Protein AF-A0A9N9TNB3-F1 (afdb_monomer_lite)

Structure (mmCIF, N/CA/C/O backbone):
data_AF-A0A9N9TNB3-F1
#
_entry.id   AF-A0A9N9TNB3-F1
#
loop_
_atom_site.group_PDB
_atom_site.id
_atom_site.type_symbol
_atom_site.label_atom_id
_atom_site.label_alt_id
_atom_site.label_comp_id
_atom_site.label_asym_id
_atom_site.label_entity_id
_atom_site.label_seq_id
_atom_site.pdbx_PDB_ins_code
_atom_site.Cartn_x
_atom_site.Cartn_y
_atom_site.Cartn_z
_atom_site.occupancy
_atom_site.B_iso_or_equiv
_atom_site.auth_seq_id
_atom_site.auth_comp_id
_atom_site.auth_asym_id
_atom_site.auth_atom_id
_atom_site.pdbx_PDB_model_num
ATOM 1 N N . MET A 1 1 ? 32.229 -11.367 -10.240 1.00 36.50 1 MET A N 1
ATOM 2 C CA . MET A 1 1 ? 31.086 -10.430 -10.216 1.00 36.50 1 MET A CA 1
ATOM 3 C C . MET A 1 1 ? 31.144 -9.619 -11.495 1.00 36.50 1 MET A C 1
ATOM 5 O O . MET A 1 1 ? 32.097 -8.872 -11.666 1.00 36.50 1 MET A O 1
ATOM 9 N N . VAL A 1 2 ? 30.212 -9.830 -12.425 1.00 35.38 2 VAL A N 1
ATOM 10 C CA . VAL A 1 2 ? 30.094 -8.975 -13.615 1.00 35.38 2 VAL A CA 1
ATOM 11 C C . VAL A 1 2 ? 29.480 -7.660 -13.142 1.00 35.38 2 VAL A C 1
ATOM 13 O O . VAL A 1 2 ? 28.456 -7.686 -12.459 1.00 35.38 2 VAL A O 1
ATOM 16 N N . ALA A 1 3 ? 30.136 -6.531 -13.414 1.00 44.00 3 ALA A N 1
ATOM 17 C CA . ALA A 1 3 ? 29.574 -5.222 -13.112 1.00 44.00 3 ALA A CA 1
ATOM 18 C C . ALA A 1 3 ? 28.215 -5.110 -13.815 1.00 44.00 3 ALA A C 1
ATOM 20 O O . ALA A 1 3 ? 28.116 -5.367 -15.014 1.00 44.00 3 ALA A O 1
ATOM 21 N N . GLY A 1 4 ? 27.159 -4.800 -13.059 1.00 51.91 4 GLY A N 1
ATOM 22 C CA . GLY A 1 4 ? 25.849 -4.545 -13.652 1.00 51.91 4 GLY A CA 1
ATOM 23 C C . GLY A 1 4 ? 25.941 -3.393 -14.658 1.00 51.91 4 GLY A C 1
ATOM 24 O O . GLY A 1 4 ? 26.857 -2.573 -14.540 1.00 51.91 4 GLY A O 1
ATOM 25 N N . PRO A 1 5 ? 25.026 -3.314 -15.638 1.00 61.56 5 PRO A N 1
ATOM 26 C CA . PRO A 1 5 ? 25.050 -2.229 -16.605 1.00 61.56 5 PRO A CA 1
ATOM 27 C C . PRO A 1 5 ? 25.080 -0.882 -15.871 1.00 61.56 5 PRO A C 1
ATOM 29 O O . PRO A 1 5 ? 24.351 -0.671 -14.898 1.00 61.56 5 PRO A O 1
ATOM 32 N N . GLY A 1 6 ? 25.993 -0.002 -16.284 1.00 64.75 6 GLY A N 1
ATOM 33 C CA . GLY A 1 6 ? 26.094 1.346 -15.735 1.00 64.75 6 GLY A CA 1
ATOM 34 C C . GLY A 1 6 ? 24.847 2.153 -16.083 1.00 64.75 6 GLY A C 1
ATOM 35 O O . GLY A 1 6 ? 24.164 1.861 -17.064 1.00 64.75 6 GLY A O 1
ATOM 36 N N . VAL A 1 7 ? 24.529 3.160 -15.277 1.00 68.50 7 VAL A N 1
ATOM 37 C CA . VAL A 1 7 ? 23.579 4.193 -15.699 1.00 68.50 7 VAL A CA 1
ATOM 38 C C . VAL A 1 7 ? 24.363 5.189 -16.562 1.00 68.50 7 VAL A C 1
ATOM 40 O O . VAL A 1 7 ? 25.409 5.646 -16.100 1.00 68.50 7 VAL A O 1
ATOM 43 N N . PRO 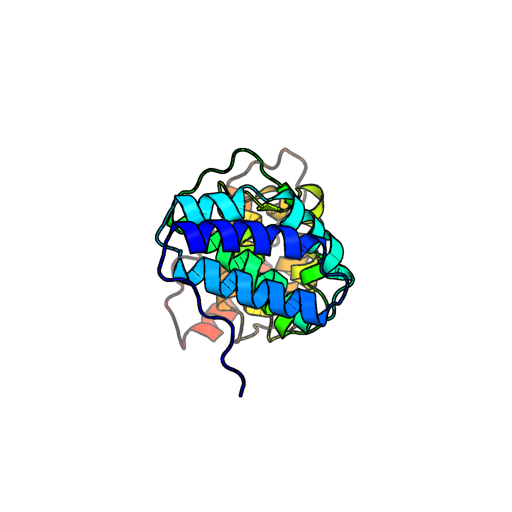A 1 8 ? 23.911 5.526 -17.782 1.00 69.38 8 PRO A N 1
ATOM 44 C CA . PRO A 1 8 ? 24.571 6.542 -18.598 1.00 69.38 8 PRO A CA 1
ATOM 45 C C . PRO A 1 8 ? 24.550 7.918 -17.911 1.00 69.38 8 PRO A C 1
ATOM 47 O O . PRO A 1 8 ? 23.536 8.316 -17.341 1.00 69.38 8 PRO A O 1
ATOM 50 N N . GLU A 1 9 ? 25.671 8.641 -17.982 1.00 68.88 9 GLU A N 1
ATOM 51 C CA . GLU A 1 9 ? 25.784 10.028 -17.493 1.00 68.88 9 GLU A CA 1
ATOM 52 C C . GLU A 1 9 ? 25.153 11.038 -18.467 1.00 68.88 9 GLU A C 1
ATOM 54 O O . GLU A 1 9 ? 24.712 12.111 -18.062 1.00 68.88 9 GLU A O 1
ATOM 59 N N . ASP A 1 10 ? 25.088 10.676 -19.751 1.00 80.69 10 ASP A N 1
ATOM 60 C CA . ASP A 1 10 ? 24.474 11.471 -20.810 1.00 80.69 10 ASP A CA 1
ATOM 61 C C . ASP A 1 10 ? 22.938 11.365 -20.797 1.00 80.69 10 ASP A C 1
ATOM 63 O O . ASP A 1 10 ? 22.365 10.272 -20.724 1.00 80.69 10 ASP A O 1
ATOM 67 N N . ARG A 1 11 ? 22.271 12.518 -20.915 1.00 77.44 11 ARG A N 1
ATOM 68 C CA . ARG A 1 11 ? 20.810 12.648 -20.824 1.00 77.44 11 ARG A CA 1
ATOM 69 C C . ARG A 1 11 ? 20.085 11.942 -21.968 1.00 77.44 11 ARG A C 1
ATOM 71 O O . ARG A 1 11 ? 19.099 11.252 -21.717 1.00 77.44 11 ARG A O 1
ATOM 78 N N . ASP A 1 12 ? 20.567 12.078 -23.200 1.00 82.00 12 ASP A N 1
ATOM 79 C CA . ASP A 1 12 ? 19.911 11.490 -24.376 1.00 82.00 12 ASP A CA 1
ATOM 80 C C . ASP A 1 12 ? 20.027 9.963 -24.367 1.00 82.00 12 ASP A C 1
ATOM 82 O O . ASP A 1 12 ? 19.078 9.239 -24.687 1.00 82.00 12 ASP A O 1
ATOM 86 N N . SER A 1 13 ? 21.181 9.461 -23.932 1.00 82.00 13 SER A N 1
ATOM 87 C CA . SER A 1 13 ? 21.423 8.037 -23.710 1.00 82.00 13 SER A CA 1
ATOM 88 C C . SER A 1 13 ? 20.540 7.483 -22.592 1.00 82.00 13 SER A C 1
ATOM 90 O O . SER A 1 13 ? 19.984 6.393 -22.741 1.00 82.00 13 SER A O 1
ATOM 92 N N . ALA A 1 14 ? 20.360 8.234 -21.500 1.00 77.38 14 ALA A N 1
ATOM 93 C CA . ALA A 1 14 ? 19.433 7.867 -20.435 1.00 77.38 14 ALA A CA 1
ATOM 94 C C . ALA A 1 14 ? 17.994 7.783 -20.957 1.00 77.38 14 ALA A C 1
ATOM 96 O O . ALA A 1 14 ? 17.346 6.766 -20.734 1.00 77.38 14 ALA A O 1
ATOM 97 N N . LEU A 1 15 ? 17.520 8.783 -21.708 1.00 80.94 15 LEU A N 1
ATOM 98 C CA . LEU A 1 15 ? 16.165 8.799 -22.275 1.00 80.94 15 LEU A CA 1
ATOM 99 C C . LEU A 1 15 ? 15.893 7.587 -23.178 1.00 80.94 15 LEU A C 1
ATOM 101 O O . LEU A 1 15 ? 14.921 6.867 -22.951 1.00 80.94 15 LEU A O 1
ATOM 105 N N . LYS A 1 16 ? 16.788 7.292 -24.128 1.00 84.75 16 LYS A N 1
ATOM 106 C CA . LYS A 1 16 ? 16.662 6.111 -25.007 1.00 84.75 16 LYS A CA 1
ATOM 107 C C . LYS A 1 16 ? 16.648 4.803 -24.227 1.00 84.75 16 LYS A C 1
ATOM 109 O O . LYS A 1 16 ? 15.939 3.861 -24.575 1.00 84.75 16 LYS A O 1
ATOM 114 N N . LEU A 1 17 ? 17.449 4.730 -23.169 1.00 85.75 17 LEU A N 1
ATOM 115 C CA . LEU A 1 17 ? 17.507 3.551 -22.325 1.00 85.75 17 LEU A CA 1
ATOM 116 C C . LEU A 1 17 ? 16.233 3.394 -21.489 1.00 85.75 17 LEU A C 1
ATOM 118 O O . LEU A 1 17 ? 15.769 2.272 -21.319 1.00 85.75 17 LEU A O 1
ATOM 122 N N . VAL A 1 18 ? 15.633 4.489 -21.019 1.00 81.69 18 VAL A N 1
ATOM 123 C CA . VAL A 1 18 ? 14.317 4.459 -20.368 1.00 81.69 18 VAL A CA 1
ATOM 124 C C . VAL A 1 18 ? 13.244 3.935 -21.322 1.00 81.69 18 VAL A C 1
ATOM 126 O O . VAL A 1 18 ? 12.503 3.027 -20.942 1.00 81.69 18 VAL A O 1
ATOM 129 N N . GLU A 1 19 ? 13.185 4.446 -22.554 1.00 82.81 19 GLU A N 1
ATOM 130 C CA . GLU A 1 19 ? 12.255 3.958 -23.586 1.00 82.81 19 GLU A CA 1
ATOM 131 C C . GLU A 1 19 ? 12.432 2.453 -23.816 1.00 82.81 19 GLU A C 1
ATOM 133 O O . GLU A 1 19 ? 11.476 1.678 -23.738 1.00 82.81 19 GLU A O 1
ATOM 138 N N . PHE A 1 20 ? 13.678 2.018 -24.017 1.00 87.19 20 PHE A N 1
ATOM 139 C CA . PHE A 1 20 ? 14.002 0.609 -24.211 1.00 87.19 20 PHE A CA 1
ATOM 140 C C . PHE A 1 20 ? 13.579 -0.254 -23.016 1.00 87.19 20 PHE A C 1
ATOM 142 O O . PHE A 1 20 ? 12.941 -1.294 -23.187 1.00 87.19 20 PHE A O 1
ATOM 149 N N . MET A 1 21 ? 13.891 0.180 -21.794 1.00 86.94 21 MET A N 1
ATOM 150 C CA . MET A 1 21 ? 13.546 -0.559 -20.580 1.00 86.94 21 MET A CA 1
ATOM 151 C C . MET A 1 21 ? 12.036 -0.639 -20.351 1.00 86.94 21 MET A C 1
ATOM 153 O O . MET A 1 21 ? 11.544 -1.673 -19.895 1.00 86.94 21 MET A O 1
ATOM 157 N N . SER A 1 22 ? 11.294 0.408 -20.712 1.00 80.25 22 SER A N 1
ATOM 158 C CA . SER A 1 22 ? 9.833 0.384 -20.690 1.00 80.25 22 SER A CA 1
ATOM 159 C C . SER A 1 22 ? 9.266 -0.690 -21.623 1.00 80.25 22 SER A C 1
ATOM 161 O O . SER A 1 22 ? 8.412 -1.481 -21.218 1.00 80.25 22 SER A O 1
ATOM 163 N N . ILE A 1 23 ? 9.792 -0.779 -22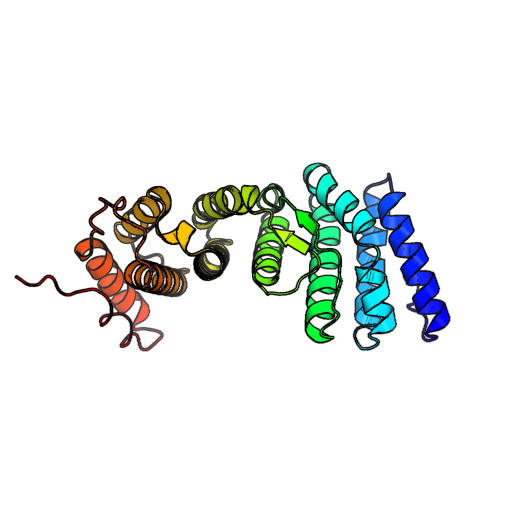.845 1.00 84.25 23 ILE A N 1
ATOM 164 C CA . ILE A 1 23 ? 9.402 -1.809 -23.815 1.00 84.25 23 ILE A CA 1
ATOM 165 C C . ILE A 1 23 ? 9.741 -3.208 -23.273 1.00 84.25 23 ILE A C 1
ATOM 167 O O . ILE A 1 23 ? 8.923 -4.129 -23.347 1.00 84.25 23 ILE A O 1
ATOM 171 N N . MET A 1 24 ? 10.916 -3.373 -22.659 1.00 86.00 24 MET A N 1
ATOM 172 C CA . MET A 1 24 ? 11.347 -4.651 -22.082 1.00 86.00 24 MET A CA 1
ATOM 173 C C . MET A 1 24 ? 10.425 -5.160 -20.966 1.00 86.00 24 MET A C 1
ATOM 175 O O . MET A 1 24 ? 10.268 -6.376 -20.835 1.00 86.00 24 MET A O 1
ATOM 179 N N . LEU A 1 25 ? 9.763 -4.274 -20.207 1.00 81.81 25 LEU A N 1
ATOM 180 C CA . LEU A 1 25 ? 8.760 -4.679 -19.210 1.00 81.81 25 LEU A CA 1
ATOM 181 C C . LEU A 1 25 ? 7.585 -5.437 -19.840 1.00 81.81 25 LEU A C 1
ATOM 183 O O . LEU A 1 25 ? 6.994 -6.282 -19.176 1.00 81.81 25 LEU A O 1
ATOM 187 N N . PHE A 1 26 ? 7.248 -5.178 -21.103 1.00 82.12 26 PHE A N 1
ATOM 188 C CA . PHE A 1 26 ? 6.183 -5.898 -21.802 1.00 82.12 26 PHE A CA 1
ATOM 189 C C . PHE A 1 26 ? 6.666 -7.227 -22.406 1.00 82.12 26 PHE A C 1
ATOM 191 O O . PHE A 1 26 ? 5.958 -8.232 -22.357 1.00 82.12 26 PHE A O 1
ATOM 198 N N . PHE A 1 27 ? 7.882 -7.259 -22.958 1.00 82.06 27 PHE A N 1
ATOM 199 C CA . PHE A 1 27 ? 8.391 -8.424 -23.696 1.00 82.06 27 PHE A CA 1
ATOM 200 C C . PHE A 1 27 ? 9.108 -9.473 -22.837 1.00 82.06 27 PHE A C 1
ATOM 202 O O . PHE A 1 27 ? 9.308 -10.596 -23.301 1.00 82.06 27 PHE A O 1
ATOM 209 N N . ALA A 1 28 ? 9.492 -9.158 -21.598 1.00 82.19 28 ALA A N 1
ATOM 210 C CA . ALA A 1 28 ? 10.135 -10.123 -20.711 1.00 82.19 28 ALA A CA 1
ATOM 211 C C . ALA A 1 28 ? 9.143 -11.222 -20.265 1.00 82.19 28 ALA A C 1
ATOM 213 O O . ALA A 1 28 ? 8.377 -11.080 -19.306 1.00 82.19 28 ALA A O 1
ATOM 214 N N . VAL A 1 29 ? 9.140 -12.337 -21.004 1.00 79.62 29 VAL A N 1
ATOM 215 C CA . VAL A 1 29 ? 8.324 -13.526 -20.702 1.00 79.62 29 VAL A CA 1
ATOM 216 C C . VAL A 1 29 ? 8.922 -14.319 -19.536 1.00 79.62 29 VAL A C 1
ATOM 218 O O . VAL A 1 29 ? 8.174 -14.806 -18.687 1.00 79.62 29 VAL A O 1
ATOM 221 N N . ASP A 1 30 ? 10.254 -14.408 -19.479 1.00 88.19 30 ASP A N 1
ATOM 222 C CA . ASP A 1 30 ? 10.996 -15.052 -18.395 1.00 88.19 30 ASP A CA 1
ATOM 223 C C . ASP A 1 30 ? 10.947 -14.217 -17.106 1.00 88.19 30 ASP A C 1
ATOM 225 O O . ASP A 1 30 ? 11.199 -13.010 -17.122 1.00 88.19 30 ASP A O 1
ATOM 229 N N . GLN A 1 31 ? 10.623 -14.860 -15.980 1.00 89.81 31 GLN A N 1
ATOM 230 C CA . GLN A 1 31 ? 10.432 -14.155 -14.710 1.00 89.81 31 GLN A CA 1
ATOM 231 C C . GLN A 1 31 ? 11.745 -13.606 -14.134 1.00 89.81 31 GLN A C 1
ATOM 233 O O . GLN A 1 31 ? 11.734 -12.531 -13.535 1.00 89.81 31 GLN A O 1
ATOM 238 N N . GLN A 1 32 ? 12.875 -14.299 -14.323 1.00 88.62 32 GLN A N 1
ATOM 239 C CA . GLN A 1 32 ? 14.167 -13.817 -13.825 1.00 88.62 32 GLN A CA 1
ATOM 240 C C . GLN A 1 32 ? 14.627 -12.597 -14.620 1.00 88.62 32 GLN A C 1
ATOM 242 O O . GLN A 1 32 ? 14.998 -11.584 -14.024 1.00 88.62 32 GLN A O 1
ATOM 247 N N . LEU A 1 33 ? 14.527 -12.655 -15.951 1.00 89.06 33 LEU A N 1
ATOM 248 C CA . LEU A 1 33 ? 14.781 -11.513 -16.825 1.00 89.06 33 LEU A CA 1
ATOM 249 C C . LEU A 1 33 ? 13.869 -10.339 -16.459 1.00 89.06 33 LEU A C 1
ATOM 251 O O . LEU A 1 33 ? 14.347 -9.215 -16.336 1.00 89.06 33 LEU A O 1
ATOM 255 N N . PHE A 1 34 ? 12.580 -10.594 -16.229 1.00 91.06 34 PHE A N 1
ATOM 256 C CA . PHE A 1 34 ? 11.631 -9.564 -15.809 1.00 91.06 34 PHE A CA 1
ATOM 257 C C . PHE A 1 34 ? 12.044 -8.905 -14.480 1.00 91.06 34 PHE A C 1
ATOM 259 O O . PHE A 1 34 ? 12.020 -7.677 -14.366 1.00 91.06 34 PHE A O 1
ATOM 266 N N . GLY A 1 35 ? 12.475 -9.696 -13.492 1.00 90.25 35 GLY A N 1
ATOM 267 C CA . GLY A 1 35 ? 13.015 -9.185 -12.229 1.00 90.25 35 GLY A CA 1
ATOM 268 C C . GLY A 1 35 ? 14.241 -8.290 -12.438 1.00 90.25 35 GLY A C 1
ATOM 269 O O . GLY A 1 35 ? 14.278 -7.168 -11.933 1.00 90.25 35 GLY A O 1
ATOM 270 N N . MET A 1 36 ? 15.196 -8.722 -13.270 1.00 90.56 36 MET A N 1
ATOM 271 C CA . MET A 1 36 ? 16.382 -7.922 -13.614 1.00 90.56 36 MET A CA 1
ATOM 272 C C . MET A 1 36 ? 16.022 -6.617 -14.336 1.00 90.56 36 MET A C 1
ATOM 274 O O . MET A 1 36 ? 16.618 -5.574 -14.057 1.00 90.56 36 MET A O 1
ATOM 278 N N . VAL A 1 37 ? 15.034 -6.660 -15.235 1.00 91.12 37 VAL A N 1
ATOM 279 C CA . VAL A 1 37 ? 14.492 -5.481 -15.924 1.00 91.12 37 VAL A CA 1
ATOM 280 C C . VAL A 1 37 ? 13.907 -4.501 -14.906 1.00 91.12 37 VAL A C 1
ATOM 282 O O . VAL A 1 37 ? 14.228 -3.316 -14.965 1.00 91.12 37 VAL A O 1
ATOM 285 N N . CYS A 1 38 ? 13.118 -4.970 -13.934 1.00 91.50 38 CYS A N 1
ATOM 286 C CA . CYS A 1 38 ? 12.571 -4.120 -12.868 1.00 91.50 38 CYS A CA 1
ATOM 287 C C . CYS A 1 38 ? 13.675 -3.480 -12.016 1.00 91.50 38 CYS A C 1
ATOM 289 O O . CYS A 1 38 ? 13.666 -2.265 -11.795 1.00 91.50 38 CYS A O 1
ATOM 291 N N . ASP A 1 39 ? 14.654 -4.273 -11.578 1.00 91.38 39 ASP A N 1
ATOM 292 C CA . ASP A 1 39 ? 15.760 -3.797 -10.746 1.00 91.38 39 ASP A CA 1
ATOM 293 C C . ASP A 1 39 ? 16.623 -2.761 -11.474 1.00 91.38 39 ASP A C 1
ATOM 295 O O . ASP A 1 39 ? 17.074 -1.779 -10.871 1.00 91.38 39 ASP A O 1
ATOM 299 N N . TYR A 1 40 ? 16.857 -2.956 -12.774 1.00 90.31 40 TYR A N 1
ATOM 300 C CA . TYR A 1 40 ? 17.612 -2.004 -13.579 1.00 90.31 40 TYR A CA 1
ATOM 301 C C . TYR A 1 40 ? 16.813 -0.728 -13.857 1.00 90.31 40 TYR A C 1
ATOM 303 O O . TYR A 1 40 ? 17.329 0.366 -13.620 1.00 90.31 40 TYR A O 1
ATOM 311 N N . SER A 1 41 ? 15.537 -0.842 -14.236 1.00 88.94 41 SER A N 1
ATOM 312 C CA . SER A 1 41 ? 14.628 0.303 -14.396 1.00 88.94 41 SER A CA 1
ATOM 313 C C . SER A 1 41 ? 14.555 1.147 -13.125 1.00 88.94 41 SER A C 1
ATOM 315 O O . SER A 1 41 ? 14.648 2.371 -13.182 1.00 88.94 41 SER A O 1
ATOM 317 N N . LYS A 1 42 ? 14.494 0.509 -11.952 1.00 90.38 42 LYS A N 1
ATOM 318 C CA . LYS A 1 42 ? 14.573 1.202 -10.661 1.00 90.38 42 LYS A CA 1
ATOM 319 C C . LYS A 1 42 ? 15.876 1.992 -10.514 1.00 90.38 42 LYS A C 1
ATOM 321 O O . LYS A 1 42 ? 15.830 3.155 -10.114 1.00 90.38 42 LYS A O 1
ATOM 326 N N . LYS A 1 43 ? 17.035 1.397 -10.820 1.00 89.06 43 LYS A N 1
ATOM 327 C CA . LYS A 1 43 ? 18.332 2.101 -10.748 1.00 89.06 43 LYS A CA 1
ATOM 328 C C . LYS A 1 43 ? 18.362 3.318 -11.674 1.00 89.06 43 LYS A C 1
ATOM 330 O O . LYS A 1 43 ? 18.796 4.375 -11.224 1.00 89.06 43 LYS A O 1
ATOM 335 N N . LEU A 1 44 ? 17.838 3.186 -12.896 1.00 86.56 44 LEU A N 1
ATOM 336 C CA . LEU A 1 44 ? 17.713 4.283 -13.864 1.00 86.56 44 LEU A CA 1
ATOM 337 C C . LEU A 1 44 ? 16.808 5.418 -13.360 1.00 86.56 44 LEU A C 1
ATOM 339 O O . LEU A 1 44 ? 17.173 6.590 -13.445 1.00 86.56 44 LEU A O 1
ATOM 343 N N . VAL A 1 45 ? 15.646 5.091 -12.781 1.00 85.94 45 VAL A N 1
ATOM 344 C CA . VAL A 1 45 ? 14.757 6.097 -12.170 1.00 85.94 45 VAL A CA 1
ATOM 345 C C . VAL A 1 45 ? 15.476 6.835 -11.039 1.00 85.94 45 VAL A C 1
ATOM 347 O O . VAL A 1 45 ? 15.385 8.056 -10.928 1.00 85.94 45 VAL A O 1
ATOM 350 N N . VAL A 1 46 ? 16.206 6.114 -10.183 1.00 86.69 46 VAL A N 1
ATOM 351 C CA . VAL A 1 46 ? 16.901 6.710 -9.031 1.00 86.69 46 VAL A CA 1
ATOM 352 C C . VAL A 1 46 ? 18.037 7.632 -9.461 1.00 86.69 46 VAL A C 1
ATOM 354 O O . VAL A 1 46 ? 18.212 8.691 -8.849 1.00 86.69 46 VAL A O 1
ATOM 357 N N . SER A 1 47 ? 18.808 7.256 -10.478 1.00 84.31 47 SER A N 1
ATOM 358 C CA . SER A 1 47 ? 19.904 8.081 -10.989 1.00 84.31 47 SER A CA 1
ATOM 359 C C . SER A 1 47 ? 19.402 9.342 -11.687 1.00 84.31 47 SER A C 1
ATOM 361 O O . SER A 1 47 ? 20.000 10.400 -11.519 1.00 84.31 47 SER A O 1
ATOM 363 N N . ALA A 1 48 ? 18.269 9.260 -12.389 1.00 80.75 48 ALA A N 1
ATOM 364 C CA . ALA A 1 48 ? 17.676 10.385 -13.110 1.00 80.75 48 ALA A CA 1
ATOM 365 C C . ALA A 1 48 ? 16.563 11.110 -12.330 1.00 80.75 48 ALA A C 1
ATOM 367 O O . ALA A 1 48 ? 15.858 11.949 -12.883 1.00 80.75 48 ALA A O 1
ATOM 368 N N . LYS A 1 49 ? 16.407 10.842 -11.025 1.00 82.75 49 LYS A N 1
ATOM 369 C CA . LYS A 1 49 ? 15.293 11.340 -10.189 1.00 82.75 49 LYS A CA 1
ATOM 370 C C . LYS A 1 49 ? 15.143 12.864 -10.113 1.00 82.75 49 LYS A C 1
ATOM 372 O O . LYS A 1 49 ? 14.165 13.330 -9.535 1.00 82.75 49 LYS A O 1
ATOM 377 N N . ALA A 1 50 ? 16.144 13.617 -10.565 1.00 81.88 50 ALA A N 1
ATOM 378 C CA . ALA A 1 50 ? 16.157 15.077 -10.573 1.00 81.88 50 ALA A CA 1
ATOM 379 C C . ALA A 1 50 ? 15.858 15.682 -11.957 1.00 81.88 50 ALA A C 1
ATOM 381 O O . ALA A 1 50 ? 15.708 16.897 -12.031 1.00 81.88 50 ALA A O 1
ATOM 382 N N . ASP A 1 51 ? 15.773 14.874 -13.022 1.00 80.94 51 ASP A N 1
ATOM 383 C CA . ASP A 1 51 ? 15.417 15.326 -14.372 1.00 80.94 51 ASP A CA 1
ATOM 384 C C . ASP A 1 51 ? 13.926 15.044 -14.647 1.00 80.94 51 ASP A C 1
ATOM 386 O O . ASP A 1 51 ? 13.541 13.886 -14.851 1.00 80.94 51 ASP A O 1
ATOM 390 N N . PRO A 1 52 ? 13.064 16.076 -14.687 1.00 78.50 52 PRO A N 1
ATOM 391 C CA . PRO A 1 52 ? 11.632 15.899 -14.912 1.00 78.50 52 PRO A CA 1
ATOM 392 C C . PRO A 1 52 ? 11.285 15.251 -16.257 1.00 78.50 52 PRO A C 1
ATOM 394 O O . PRO A 1 52 ? 10.258 14.582 -16.344 1.00 78.50 52 PRO A O 1
ATOM 397 N N . ALA A 1 53 ? 12.115 15.417 -17.295 1.00 77.75 53 ALA A N 1
ATOM 398 C CA . ALA A 1 53 ? 11.853 14.828 -18.608 1.00 77.75 53 ALA A CA 1
ATOM 399 C C . ALA A 1 53 ? 12.037 13.306 -18.580 1.00 77.75 53 ALA A C 1
ATOM 401 O O . ALA A 1 53 ? 11.188 12.573 -19.085 1.00 77.75 53 ALA A O 1
ATOM 402 N N . VAL A 1 54 ? 13.098 12.830 -17.920 1.00 73.88 54 VAL A N 1
ATOM 403 C CA . VAL A 1 54 ? 13.359 11.392 -17.758 1.00 73.88 54 VAL A CA 1
ATOM 404 C C . VAL A 1 54 ? 12.286 10.741 -16.882 1.00 73.88 54 VAL A C 1
ATOM 406 O O . VAL A 1 54 ? 11.802 9.652 -17.188 1.00 73.88 54 VAL A O 1
ATOM 409 N N . VAL A 1 55 ? 11.862 11.426 -15.816 1.00 74.31 55 VAL A N 1
ATOM 410 C CA . VAL A 1 55 ? 10.783 10.954 -14.931 1.00 74.31 55 VAL A CA 1
ATOM 411 C C . VAL A 1 55 ? 9.444 10.891 -15.661 1.00 74.31 55 VAL A C 1
ATOM 413 O O . VAL A 1 55 ? 8.732 9.896 -15.526 1.00 74.31 55 VAL A O 1
ATOM 416 N N . SER A 1 56 ? 9.116 11.920 -16.447 1.00 76.81 56 SER A N 1
ATOM 417 C CA . SER A 1 56 ? 7.897 11.956 -17.259 1.00 76.81 56 SER A CA 1
ATOM 418 C C . SER A 1 56 ? 7.837 10.765 -18.210 1.00 76.81 56 SER A C 1
ATOM 420 O O . SER A 1 56 ? 6.827 10.073 -18.267 1.00 76.81 56 SER A O 1
ATOM 422 N N . LEU A 1 57 ? 8.951 10.441 -18.866 1.00 77.56 57 LEU A N 1
ATOM 423 C CA . LEU A 1 57 ? 8.995 9.367 -19.851 1.00 77.56 57 LEU A CA 1
ATOM 424 C C . LEU A 1 57 ? 8.721 7.978 -19.240 1.00 77.56 57 LEU A C 1
ATOM 426 O O . LEU A 1 57 ? 7.958 7.202 -19.812 1.00 77.56 57 LEU A O 1
ATOM 430 N N . PHE A 1 58 ? 9.226 7.693 -18.033 1.00 72.88 58 PHE A N 1
ATOM 431 C CA . PHE A 1 58 ? 8.837 6.478 -17.300 1.00 72.88 58 PHE A CA 1
ATOM 432 C C . PHE A 1 58 ? 7.343 6.440 -16.949 1.00 72.88 58 PHE A C 1
ATOM 434 O O . PHE A 1 58 ? 6.755 5.361 -16.883 1.00 72.88 58 PHE A O 1
ATOM 441 N N . CYS A 1 59 ? 6.737 7.598 -16.681 1.00 73.00 59 CYS A N 1
ATOM 442 C CA . CYS A 1 59 ? 5.332 7.681 -16.296 1.00 73.00 59 CYS A CA 1
ATOM 443 C C . CYS A 1 59 ? 4.377 7.671 -17.503 1.00 73.00 59 CYS A C 1
ATOM 445 O O . CYS A 1 59 ? 3.243 7.224 -17.359 1.00 73.00 59 CYS A O 1
ATOM 447 N N . CYS A 1 60 ? 4.818 8.128 -18.679 1.00 75.12 60 CYS A N 1
ATOM 448 C CA . CYS A 1 60 ? 4.028 8.132 -19.916 1.00 75.12 60 CYS A CA 1
ATOM 449 C C . CYS A 1 60 ? 3.775 6.720 -20.459 1.00 75.12 60 CYS A C 1
ATOM 451 O O . CYS A 1 60 ? 2.727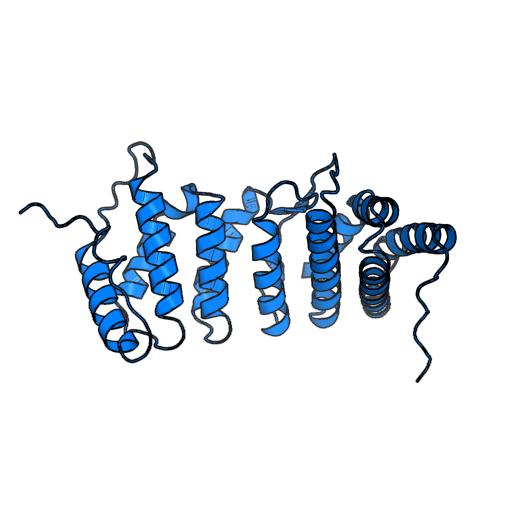 6.455 -21.040 1.00 75.12 60 CYS A O 1
ATOM 453 N N . GLU A 1 61 ? 4.682 5.778 -20.204 1.00 77.00 61 GLU A N 1
ATOM 454 C CA . GLU A 1 61 ? 4.547 4.374 -20.612 1.00 77.00 61 GLU A CA 1
ATOM 455 C C . GLU A 1 61 ? 3.707 3.538 -19.627 1.00 77.00 61 GLU A C 1
ATOM 457 O O . GLU A 1 61 ? 3.980 2.374 -19.307 1.00 77.00 61 GLU A O 1
ATOM 462 N N . ASN A 1 62 ? 2.648 4.157 -19.117 1.00 77.69 62 ASN A N 1
ATOM 463 C CA . ASN A 1 62 ? 1.811 3.634 -18.052 1.00 77.69 62 ASN A CA 1
ATOM 464 C C . ASN A 1 62 ? 1.200 2.255 -18.415 1.00 77.69 62 ASN A C 1
ATOM 466 O O . ASN A 1 62 ? 1.183 1.343 -17.583 1.00 77.69 62 ASN A O 1
ATOM 470 N N . LYS A 1 63 ? 0.813 2.024 -19.677 1.00 82.44 63 LYS A N 1
ATOM 471 C CA . LYS A 1 63 ? 0.226 0.758 -20.161 1.00 82.44 63 LYS A CA 1
ATOM 472 C C . LYS A 1 63 ? 1.131 -0.457 -19.932 1.00 82.44 63 LYS A C 1
ATOM 474 O O . LYS A 1 63 ? 0.618 -1.519 -19.565 1.00 82.44 63 LYS A O 1
ATOM 479 N N . ASN A 1 64 ? 2.448 -0.309 -20.086 1.00 85.25 64 ASN A N 1
ATOM 480 C CA . ASN A 1 64 ? 3.406 -1.399 -19.864 1.00 85.25 64 ASN A CA 1
ATOM 481 C C . ASN A 1 64 ? 3.491 -1.744 -18.373 1.00 85.25 64 ASN A C 1
ATOM 483 O O . ASN A 1 64 ? 3.453 -2.917 -17.992 1.00 85.25 64 ASN A O 1
ATOM 487 N N . ILE A 1 65 ? 3.489 -0.720 -17.515 1.00 86.25 65 ILE A N 1
ATOM 488 C CA . ILE A 1 65 ? 3.446 -0.887 -16.058 1.00 86.25 65 ILE A CA 1
ATOM 489 C C . ILE A 1 65 ? 2.123 -1.539 -15.635 1.00 86.25 65 ILE A C 1
ATOM 491 O O . ILE A 1 65 ? 2.123 -2.462 -14.825 1.00 86.25 65 ILE A O 1
ATOM 495 N N . LEU A 1 66 ? 0.988 -1.136 -16.210 1.00 85.88 66 LEU A N 1
ATOM 496 C CA . LEU A 1 66 ? -0.307 -1.764 -15.931 1.00 85.88 66 LEU A CA 1
ATOM 497 C C . LEU A 1 66 ? -0.321 -3.243 -16.307 1.00 85.88 66 LEU A C 1
ATOM 499 O O . LEU A 1 66 ? -0.848 -4.068 -15.556 1.00 85.88 66 LEU A O 1
ATOM 503 N N . TRP A 1 67 ? 0.239 -3.585 -17.465 1.00 86.56 67 TRP A N 1
ATOM 504 C CA . TRP A 1 67 ? 0.355 -4.972 -17.894 1.00 86.56 67 TRP A CA 1
ATOM 505 C C . TRP A 1 67 ? 1.195 -5.793 -16.908 1.00 86.56 67 TRP A C 1
ATOM 507 O O . TRP A 1 67 ? 0.744 -6.850 -16.458 1.00 86.56 67 TRP A O 1
ATOM 517 N N . ALA A 1 68 ? 2.348 -5.266 -16.490 1.00 88.38 68 ALA A N 1
ATOM 518 C CA . ALA A 1 68 ? 3.192 -5.866 -15.459 1.00 88.38 68 ALA A CA 1
ATOM 519 C C . ALA A 1 68 ? 2.431 -6.071 -14.137 1.00 88.38 68 ALA A C 1
ATOM 521 O O . ALA A 1 68 ? 2.419 -7.170 -13.580 1.00 88.38 68 ALA A O 1
ATOM 522 N N . MET A 1 69 ? 1.717 -5.046 -13.669 1.00 89.62 69 MET A N 1
ATOM 523 C CA . MET A 1 69 ? 0.954 -5.093 -12.417 1.00 89.62 69 MET A CA 1
ATOM 524 C C . MET A 1 69 ? -0.200 -6.102 -12.465 1.00 89.62 69 MET A C 1
ATOM 526 O O . MET A 1 69 ? -0.453 -6.794 -11.481 1.00 89.62 69 MET A O 1
ATOM 530 N N . LYS A 1 70 ? -0.862 -6.280 -13.616 1.00 87.44 70 LYS A N 1
ATOM 531 C CA . LYS A 1 70 ? -1.892 -7.326 -13.798 1.00 87.44 70 LYS A CA 1
ATOM 532 C C . LYS A 1 70 ? -1.328 -8.746 -13.680 1.00 87.44 70 LYS A C 1
ATOM 534 O O . LYS A 1 70 ? -2.069 -9.671 -13.335 1.00 87.44 70 LYS A O 1
ATOM 539 N N . ARG A 1 71 ? -0.032 -8.929 -13.950 1.00 88.06 71 ARG A N 1
ATOM 540 C CA . ARG A 1 71 ? 0.675 -10.212 -13.825 1.00 88.06 71 ARG A CA 1
ATOM 541 C C . ARG A 1 71 ? 1.225 -10.472 -12.423 1.00 88.06 71 ARG A C 1
ATOM 543 O O . ARG A 1 71 ? 1.694 -11.583 -12.187 1.00 88.06 71 ARG A O 1
ATOM 550 N N . LEU A 1 72 ? 1.095 -9.533 -11.479 1.00 89.75 72 LEU A N 1
ATOM 551 C CA . LEU A 1 72 ? 1.638 -9.664 -10.120 1.00 89.75 72 LEU A CA 1
ATOM 552 C C . LEU A 1 72 ? 1.229 -10.976 -9.431 1.00 89.75 72 LEU A C 1
ATOM 554 O O . LEU A 1 72 ? 2.057 -11.625 -8.805 1.00 89.75 72 LEU A O 1
ATOM 558 N N . LYS A 1 73 ? -0.018 -11.426 -9.627 1.00 89.50 73 LYS A N 1
ATOM 559 C CA . LYS A 1 73 ? -0.538 -12.697 -9.083 1.00 89.50 73 LYS A CA 1
ATOM 560 C C . LYS A 1 73 ? 0.132 -13.967 -9.633 1.00 89.50 73 LYS A C 1
ATOM 562 O O . LYS A 1 73 ? -0.094 -15.043 -9.095 1.00 89.50 73 LYS A O 1
ATOM 567 N N . THR A 1 74 ? 0.856 -13.862 -10.746 1.00 90.56 74 THR A N 1
ATOM 568 C CA . THR A 1 74 ? 1.501 -14.992 -11.444 1.00 90.56 74 THR A CA 1
ATOM 569 C C . THR A 1 74 ? 3.011 -15.047 -11.233 1.00 90.56 74 THR A C 1
ATOM 571 O O . THR A 1 74 ? 3.640 -16.040 -11.594 1.00 90.56 74 THR A O 1
ATOM 574 N N . PHE A 1 75 ? 3.596 -13.984 -10.683 1.00 92.38 75 PHE A N 1
ATOM 575 C CA . PHE A 1 75 ? 5.025 -13.919 -10.413 1.00 92.38 75 PHE A CA 1
ATOM 576 C C . PHE A 1 75 ? 5.376 -14.626 -9.107 1.00 92.38 75 PHE A C 1
ATOM 578 O O . PHE A 1 75 ? 4.560 -14.674 -8.183 1.00 92.38 75 PHE A O 1
ATOM 585 N N . SER A 1 76 ? 6.605 -15.147 -9.031 1.00 94.69 76 SER A N 1
ATOM 586 C CA . SER A 1 76 ? 7.192 -15.527 -7.747 1.00 94.69 76 SER A CA 1
ATOM 587 C C . SER A 1 76 ? 7.264 -14.313 -6.819 1.00 94.69 76 SER A C 1
ATOM 589 O O . SER A 1 76 ? 7.219 -13.159 -7.262 1.00 94.69 76 SER A O 1
ATOM 591 N N . ASP A 1 77 ? 7.385 -14.564 -5.520 1.00 95.31 77 ASP A N 1
ATOM 592 C CA . ASP A 1 77 ? 7.442 -13.490 -4.535 1.00 95.31 77 ASP A CA 1
ATOM 593 C C . ASP A 1 77 ? 8.642 -12.565 -4.748 1.00 95.31 77 ASP A C 1
ATOM 595 O O . ASP A 1 77 ? 8.488 -11.352 -4.626 1.00 95.31 77 ASP A O 1
ATOM 599 N N . GLU A 1 78 ? 9.802 -13.102 -5.129 1.00 95.38 78 GLU A N 1
ATOM 600 C CA . GLU A 1 78 ? 11.005 -12.311 -5.406 1.00 95.38 78 GLU A CA 1
ATOM 601 C C . GLU A 1 78 ? 10.772 -11.329 -6.562 1.00 95.38 78 GLU A C 1
ATOM 603 O O . GLU A 1 78 ? 11.072 -10.141 -6.453 1.00 95.38 78 GLU A O 1
ATOM 608 N N . VAL A 1 79 ? 10.172 -11.807 -7.655 1.00 94.62 79 VAL A N 1
ATOM 609 C CA . VAL A 1 79 ? 9.917 -10.994 -8.853 1.00 94.62 79 VAL A CA 1
ATOM 610 C C . VAL A 1 79 ? 8.798 -9.984 -8.604 1.00 94.62 79 VAL A C 1
ATOM 612 O O . VAL A 1 79 ? 8.892 -8.828 -9.026 1.00 94.62 79 VAL A O 1
ATOM 615 N N . ALA A 1 80 ? 7.759 -10.385 -7.869 1.00 94.94 80 ALA A N 1
ATOM 616 C CA . ALA A 1 80 ? 6.701 -9.485 -7.434 1.00 94.94 80 ALA A CA 1
ATOM 617 C C . ALA A 1 80 ? 7.253 -8.353 -6.549 1.00 94.94 80 ALA A C 1
ATOM 619 O O . ALA A 1 80 ? 6.883 -7.196 -6.748 1.00 94.94 80 ALA A O 1
ATOM 620 N N . ILE A 1 81 ? 8.173 -8.664 -5.628 1.00 96.00 81 ILE A N 1
ATOM 621 C CA . ILE A 1 81 ? 8.863 -7.673 -4.793 1.00 96.00 81 ILE A CA 1
ATOM 622 C C . ILE A 1 81 ? 9.646 -6.678 -5.660 1.00 96.00 81 ILE A C 1
ATOM 624 O O . ILE A 1 81 ? 9.461 -5.472 -5.489 1.00 96.00 81 ILE A O 1
ATOM 628 N N . SER A 1 82 ? 10.454 -7.142 -6.621 1.00 95.38 82 SER A N 1
ATOM 629 C CA . SER A 1 82 ? 11.202 -6.251 -7.528 1.00 95.38 82 SER A CA 1
ATOM 630 C C . SER A 1 82 ? 10.285 -5.316 -8.321 1.00 95.38 82 SER A C 1
ATOM 632 O O . SER A 1 82 ? 10.550 -4.114 -8.407 1.00 95.38 82 SER A O 1
ATOM 634 N N . LEU A 1 83 ? 9.168 -5.829 -8.852 1.00 94.56 83 LEU A N 1
ATOM 635 C CA . LEU A 1 83 ? 8.182 -5.007 -9.558 1.00 94.56 83 LEU A CA 1
ATOM 636 C C . LEU A 1 83 ? 7.555 -3.953 -8.637 1.00 94.56 83 LEU A C 1
ATOM 638 O O . LEU A 1 83 ? 7.472 -2.778 -8.994 1.00 94.56 83 LEU A O 1
ATOM 642 N N . MET A 1 84 ? 7.117 -4.360 -7.447 1.00 95.75 84 MET A N 1
ATOM 643 C CA . MET A 1 84 ? 6.479 -3.455 -6.491 1.00 95.75 84 MET A CA 1
ATOM 644 C C . MET A 1 84 ? 7.436 -2.365 -6.010 1.00 95.75 84 MET A C 1
ATOM 646 O O . MET A 1 84 ? 7.021 -1.217 -5.855 1.00 95.75 84 MET A O 1
ATOM 650 N N . ASP A 1 85 ? 8.713 -2.691 -5.809 1.00 95.44 85 ASP A N 1
ATOM 651 C CA . ASP A 1 85 ? 9.716 -1.722 -5.371 1.00 95.44 85 ASP A CA 1
ATOM 652 C C . ASP A 1 85 ? 10.106 -0.752 -6.497 1.00 95.44 85 ASP A C 1
ATOM 654 O O . ASP A 1 85 ? 10.297 0.447 -6.258 1.00 95.44 85 ASP A O 1
ATOM 658 N N . PHE A 1 86 ? 10.140 -1.234 -7.744 1.00 93.75 86 PHE A N 1
ATOM 659 C CA . PHE A 1 86 ? 10.252 -0.375 -8.922 1.00 93.75 86 PHE A CA 1
ATOM 660 C C . PHE A 1 86 ? 9.077 0.610 -9.005 1.00 93.75 86 PHE A C 1
ATOM 662 O O . PHE A 1 86 ? 9.300 1.822 -9.060 1.00 93.75 86 PHE A O 1
ATOM 669 N N . VAL A 1 87 ? 7.834 0.122 -8.922 1.00 93.56 87 VAL A N 1
ATOM 670 C CA . VAL A 1 87 ? 6.627 0.967 -8.964 1.00 93.56 87 VAL A CA 1
ATOM 671 C C . VAL A 1 87 ? 6.602 1.967 -7.810 1.00 93.56 87 VAL A C 1
ATOM 673 O O . VAL A 1 87 ? 6.340 3.151 -8.024 1.00 93.56 87 VAL A O 1
ATOM 676 N N . ARG A 1 88 ? 6.940 1.534 -6.591 1.00 94.69 88 ARG A N 1
ATOM 677 C CA . ARG A 1 88 ? 7.069 2.420 -5.427 1.00 94.69 88 ARG A CA 1
ATOM 678 C C . ARG A 1 88 ? 8.054 3.551 -5.694 1.00 94.69 88 ARG A C 1
ATOM 680 O O . ARG A 1 88 ? 7.743 4.713 -5.438 1.00 94.69 88 ARG A O 1
ATOM 687 N N . THR A 1 89 ? 9.232 3.211 -6.208 1.00 92.75 89 THR A N 1
ATOM 688 C CA . THR A 1 89 ? 10.276 4.186 -6.535 1.00 92.75 89 THR A CA 1
ATOM 689 C C . THR A 1 89 ? 9.780 5.187 -7.573 1.00 92.75 89 THR A C 1
ATOM 691 O O . THR A 1 89 ? 9.938 6.393 -7.379 1.00 92.75 89 THR A O 1
ATOM 694 N N . LEU A 1 90 ? 9.130 4.703 -8.630 1.00 90.75 90 LEU A N 1
ATOM 695 C CA . LEU A 1 90 ? 8.589 5.543 -9.691 1.00 90.75 90 LEU A CA 1
ATOM 696 C C . LEU A 1 90 ? 7.554 6.547 -9.163 1.00 90.75 90 LEU A C 1
ATOM 698 O O . LEU A 1 90 ? 7.683 7.742 -9.418 1.00 90.75 90 LEU A O 1
ATOM 702 N N . LEU A 1 91 ? 6.593 6.098 -8.351 1.00 92.00 91 LEU A N 1
ATOM 703 C CA . LEU A 1 91 ? 5.568 6.970 -7.762 1.00 92.00 91 LEU A CA 1
ATOM 704 C C . LEU A 1 91 ? 6.165 8.008 -6.805 1.00 92.00 91 LEU A C 1
ATOM 706 O O . LEU A 1 91 ? 5.783 9.176 -6.830 1.00 92.00 91 LEU A O 1
ATOM 710 N N . LEU A 1 92 ? 7.138 7.620 -5.976 1.00 91.75 92 LEU A N 1
ATOM 711 C CA . LEU A 1 92 ? 7.813 8.562 -5.077 1.00 91.75 92 LEU A CA 1
ATOM 712 C C . LEU A 1 92 ? 8.584 9.639 -5.851 1.00 91.75 92 LEU A C 1
ATOM 714 O O . LEU A 1 92 ? 8.596 10.806 -5.449 1.00 91.75 92 LEU A O 1
ATOM 718 N N . VAL A 1 93 ? 9.215 9.265 -6.965 1.00 89.81 93 VAL A N 1
ATOM 719 C CA . VAL A 1 93 ? 9.923 10.207 -7.837 1.00 89.81 93 VAL A CA 1
ATOM 720 C C . VAL A 1 93 ? 8.944 11.102 -8.605 1.00 89.81 93 VAL A C 1
ATOM 722 O O . VAL A 1 93 ? 9.203 12.304 -8.705 1.00 89.81 93 VAL A O 1
ATOM 725 N N . GLN A 1 94 ? 7.802 10.576 -9.057 1.00 88.25 94 GLN A N 1
ATOM 726 C CA . GLN A 1 94 ? 6.719 11.369 -9.650 1.00 88.25 94 GLN A CA 1
ATOM 727 C C . GLN A 1 94 ? 6.240 12.455 -8.671 1.00 88.25 94 GLN A C 1
ATOM 729 O O . GLN A 1 94 ? 6.247 13.640 -9.012 1.00 88.25 94 GLN A O 1
ATOM 734 N N . VAL A 1 95 ? 5.906 12.066 -7.432 1.00 89.31 95 VAL A N 1
ATOM 735 C CA . VAL A 1 95 ? 5.450 12.982 -6.370 1.00 89.31 95 VAL A CA 1
ATOM 736 C C . VAL A 1 95 ? 6.503 14.045 -6.072 1.00 89.31 95 VAL A C 1
ATOM 738 O O . VAL A 1 95 ? 6.184 15.231 -5.984 1.00 89.31 95 VAL A O 1
ATOM 741 N N . ARG A 1 96 ? 7.775 13.645 -5.952 1.00 89.00 96 ARG A N 1
ATOM 742 C CA . ARG A 1 96 ? 8.886 14.570 -5.691 1.00 89.00 96 ARG A CA 1
ATOM 743 C C . ARG A 1 96 ? 9.016 15.643 -6.774 1.00 89.00 96 ARG A C 1
ATOM 745 O O . ARG A 1 96 ? 9.285 16.795 -6.442 1.00 89.00 96 ARG A O 1
ATOM 752 N N . ASN A 1 97 ? 8.849 15.267 -8.040 1.00 86.19 97 ASN A N 1
ATOM 753 C CA . ASN A 1 97 ? 9.009 16.175 -9.177 1.00 86.19 97 ASN A CA 1
ATOM 754 C C . ASN A 1 97 ? 7.710 16.878 -9.587 1.00 86.19 97 ASN A C 1
ATOM 756 O O . ASN A 1 97 ? 7.742 17.692 -10.504 1.00 86.19 97 ASN A O 1
ATOM 760 N N . LYS A 1 98 ? 6.579 16.585 -8.924 1.00 85.81 98 LYS A N 1
ATOM 761 C CA . LYS A 1 98 ? 5.246 17.084 -9.303 1.00 85.81 98 LYS A CA 1
ATOM 762 C C . LYS A 1 98 ? 4.935 16.820 -10.782 1.00 85.81 98 LYS A C 1
ATOM 764 O O . LYS A 1 98 ? 4.365 17.664 -11.469 1.00 85.81 98 LYS A O 1
ATOM 769 N N . CYS A 1 99 ? 5.359 15.658 -11.278 1.00 83.12 99 CYS A N 1
ATOM 770 C CA . CYS A 1 99 ? 5.124 15.269 -12.660 1.00 83.12 99 CYS A CA 1
ATOM 771 C C . CYS A 1 99 ? 3.641 14.919 -12.832 1.00 83.12 99 CYS A C 1
ATOM 773 O O . CYS A 1 99 ? 3.149 13.957 -12.233 1.00 83.12 99 CYS A O 1
ATOM 775 N N . PHE A 1 100 ? 2.934 15.734 -13.615 1.00 80.62 100 PHE A N 1
ATOM 776 C CA . PHE A 1 100 ? 1.553 15.472 -13.990 1.00 80.62 100 PHE A CA 1
ATOM 777 C C . PHE A 1 100 ? 1.517 14.484 -15.153 1.00 80.62 100 PHE A C 1
ATOM 779 O O . PHE A 1 100 ? 2.233 14.654 -16.138 1.00 80.62 100 PHE A O 1
ATOM 786 N N . VAL A 1 101 ? 0.667 13.472 -15.027 1.00 79.12 101 VAL A N 1
ATOM 787 C CA . VAL A 1 101 ? 0.418 12.464 -16.055 1.00 79.12 101 VAL A CA 1
ATOM 788 C C . VAL A 1 101 ? -1.078 12.478 -16.301 1.00 79.12 101 VAL A C 1
ATOM 790 O O . VAL A 1 101 ? -1.852 12.29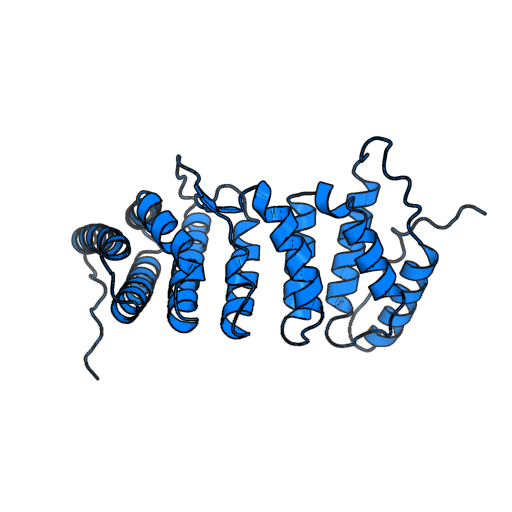2 -15.364 1.00 79.12 101 VAL A O 1
ATOM 793 N N . GLU A 1 102 ? -1.471 12.748 -17.541 1.00 77.12 102 GLU A N 1
ATOM 794 C CA . GLU A 1 102 ? -2.877 12.920 -17.916 1.00 77.12 102 GLU A CA 1
ATOM 795 C C . GLU A 1 102 ? -3.680 11.628 -17.712 1.00 77.12 102 GLU A C 1
ATOM 797 O O . GLU A 1 102 ? -4.771 11.640 -17.142 1.00 77.12 102 GLU A O 1
ATOM 802 N N . ASP A 1 103 ? -3.089 10.494 -18.090 1.00 80.69 103 ASP A N 1
ATOM 803 C CA . ASP A 1 103 ? -3.719 9.188 -17.969 1.00 80.69 103 ASP A CA 1
ATOM 804 C C . ASP A 1 103 ? -3.483 8.565 -16.586 1.00 80.69 103 ASP A C 1
ATOM 806 O O . ASP A 1 103 ? -2.384 8.105 -16.251 1.00 80.69 103 ASP A O 1
ATOM 810 N N . CYS A 1 104 ? -4.559 8.469 -15.804 1.00 84.50 104 CYS A N 1
ATOM 811 C CA . CYS A 1 104 ? -4.581 7.720 -14.554 1.00 84.50 104 CYS A CA 1
ATOM 812 C C . CYS A 1 104 ? -5.005 6.262 -14.779 1.00 84.50 104 CYS A C 1
ATOM 814 O O . CYS A 1 104 ? -6.019 5.964 -15.414 1.00 84.50 104 CYS A O 1
ATOM 816 N N . MET A 1 105 ? -4.253 5.335 -14.195 1.00 88.50 105 MET A N 1
ATOM 817 C CA . MET A 1 105 ? -4.511 3.905 -14.262 1.00 88.50 105 MET A CA 1
ATOM 818 C C . MET A 1 105 ? -5.078 3.378 -12.956 1.00 88.50 105 MET A C 1
ATOM 820 O O . MET A 1 105 ? -4.495 3.553 -11.889 1.00 88.50 105 MET A O 1
ATOM 824 N N . MET A 1 106 ? -6.171 2.631 -13.067 1.00 91.12 106 MET A N 1
ATOM 825 C CA . MET A 1 106 ? -6.802 1.962 -11.937 1.00 91.12 106 MET A CA 1
ATOM 826 C C . MET A 1 106 ? -6.350 0.506 -11.838 1.00 91.12 106 MET A C 1
ATOM 828 O O . MET A 1 106 ? -6.509 -0.262 -12.790 1.00 91.12 106 MET A O 1
ATOM 832 N N . ILE A 1 107 ? -5.835 0.109 -10.672 1.00 92.06 107 ILE A N 1
ATOM 833 C CA . ILE A 1 107 ? -5.366 -1.258 -10.412 1.00 92.06 107 ILE A CA 1
ATOM 834 C C . ILE A 1 107 ? -6.077 -1.906 -9.222 1.00 92.06 107 ILE A C 1
ATOM 836 O O . ILE A 1 107 ? -6.423 -1.246 -8.242 1.00 92.06 107 ILE A O 1
ATOM 840 N N . ASP A 1 108 ? -6.262 -3.224 -9.294 1.00 91.62 108 ASP A N 1
ATOM 841 C CA . ASP A 1 108 ? -6.540 -4.047 -8.118 1.00 91.62 108 ASP A CA 1
ATOM 842 C C . ASP A 1 108 ? -5.213 -4.575 -7.568 1.00 91.62 108 ASP A C 1
ATOM 844 O O . ASP A 1 108 ? -4.540 -5.392 -8.197 1.00 91.62 108 ASP A O 1
ATOM 848 N N . PHE A 1 109 ? -4.837 -4.076 -6.394 1.00 89.94 109 PHE A N 1
ATOM 849 C CA . PHE A 1 109 ? -3.572 -4.403 -5.744 1.00 89.94 109 PHE A CA 1
ATOM 850 C C . PHE A 1 109 ? -3.716 -5.423 -4.602 1.00 89.94 109 PHE A C 1
ATOM 852 O O . PHE A 1 109 ? -2.757 -5.695 -3.882 1.00 89.94 109 PHE A O 1
ATOM 859 N N . SER A 1 110 ? -4.897 -6.031 -4.445 1.00 93.62 110 SER A N 1
ATOM 860 C CA . SER A 1 110 ? -5.188 -7.005 -3.379 1.00 93.62 110 SER A CA 1
ATOM 861 C C . SER A 1 110 ? -4.283 -8.242 -3.408 1.00 93.62 110 SER A C 1
ATOM 863 O O . SER A 1 110 ? -3.986 -8.822 -2.364 1.00 93.62 110 SER A O 1
ATOM 865 N N . CYS A 1 111 ? -3.785 -8.641 -4.583 1.00 91.81 111 CYS A N 1
ATOM 866 C CA . CYS A 1 111 ? -2.878 -9.785 -4.706 1.00 91.81 111 CYS A CA 1
ATOM 867 C C . CYS A 1 111 ? -1.504 -9.559 -4.047 1.00 91.81 111 CYS A C 1
ATOM 869 O O . CYS A 1 111 ? -0.874 -10.530 -3.621 1.00 91.81 111 CYS A O 1
ATOM 871 N N . GLY A 1 112 ? -1.064 -8.304 -3.884 1.00 93.62 112 GLY A N 1
ATOM 872 C CA . GLY A 1 112 ? 0.174 -7.975 -3.169 1.00 93.62 112 GLY A CA 1
ATOM 873 C C . GLY A 1 112 ? 0.105 -8.259 -1.661 1.00 93.62 112 GLY A C 1
ATOM 874 O O . GLY A 1 112 ? 1.138 -8.456 -1.026 1.00 93.62 112 GLY A O 1
ATOM 875 N N . LEU A 1 113 ? -1.105 -8.355 -1.094 1.00 95.81 113 LEU A N 1
ATOM 876 C CA . LEU A 1 113 ? -1.364 -8.622 0.328 1.00 95.81 113 LEU A CA 1
ATOM 877 C C . LEU A 1 113 ? -1.423 -10.122 0.674 1.00 95.81 113 LEU A C 1
ATOM 879 O O . LEU A 1 113 ? -2.027 -10.516 1.669 1.00 95.81 113 LEU A O 1
ATOM 883 N N . THR A 1 114 ? -0.820 -10.971 -0.153 1.00 94.56 114 THR A N 1
ATOM 884 C CA . THR A 1 114 ? -0.737 -12.428 0.047 1.00 94.56 114 THR A CA 1
ATOM 885 C C . THR A 1 114 ? 0.687 -12.903 -0.218 1.00 94.56 114 THR A C 1
ATOM 887 O O . THR A 1 114 ? 1.431 -12.182 -0.865 1.00 94.56 114 THR A O 1
ATOM 890 N N . GLY A 1 115 ? 1.086 -14.100 0.218 1.00 94.44 115 GLY A N 1
ATOM 891 C CA . GLY A 1 115 ? 2.445 -14.628 0.009 1.00 94.44 115 GLY A CA 1
ATOM 892 C C . GLY A 1 115 ? 3.356 -14.412 1.218 1.00 94.44 115 GLY A C 1
ATOM 893 O O . GLY A 1 115 ? 2.906 -14.519 2.356 1.00 94.44 115 GLY A O 1
ATOM 894 N N . SER A 1 116 ? 4.638 -14.149 0.984 1.00 96.38 116 SER A N 1
ATOM 895 C CA . SER A 1 116 ? 5.648 -13.934 2.023 1.00 96.38 116 SER A CA 1
ATOM 896 C C . SER A 1 116 ? 5.454 -12.617 2.773 1.00 96.38 116 SER A C 1
ATOM 898 O O . SER A 1 116 ? 4.982 -11.613 2.231 1.00 96.38 116 SER A O 1
ATOM 900 N N . THR A 1 117 ? 5.896 -12.592 4.033 1.00 96.38 117 THR A N 1
ATOM 901 C CA . THR A 1 117 ? 5.887 -11.389 4.879 1.00 96.38 117 THR A CA 1
ATOM 902 C C . THR A 1 117 ? 6.641 -10.227 4.231 1.00 96.38 117 THR A C 1
ATOM 904 O O . THR A 1 117 ? 6.183 -9.093 4.314 1.00 96.38 117 THR A O 1
ATOM 907 N N . ALA A 1 118 ? 7.749 -10.494 3.529 1.00 96.31 118 ALA A N 1
ATOM 908 C CA . ALA A 1 118 ? 8.509 -9.470 2.810 1.00 96.31 118 ALA A CA 1
ATOM 909 C C . ALA A 1 118 ? 7.678 -8.800 1.703 1.00 96.31 118 ALA A C 1
ATOM 911 O O . ALA A 1 118 ? 7.629 -7.569 1.631 1.00 96.31 118 ALA A O 1
ATOM 912 N N . LYS A 1 119 ? 6.964 -9.593 0.890 1.00 96.00 119 LYS A N 1
ATOM 913 C CA . LYS A 1 119 ? 6.080 -9.065 -0.156 1.00 96.00 119 LYS A CA 1
ATOM 914 C C . LYS A 1 119 ? 4.921 -8.272 0.443 1.00 96.00 119 LYS A C 1
ATOM 916 O O . LYS A 1 119 ? 4.648 -7.160 -0.004 1.00 96.00 119 LYS A O 1
ATOM 921 N N . MET A 1 120 ? 4.289 -8.802 1.491 1.00 97.69 120 MET A N 1
ATOM 922 C CA . MET A 1 120 ? 3.184 -8.122 2.174 1.00 97.69 120 MET A CA 1
ATOM 923 C C . MET A 1 120 ? 3.624 -6.800 2.813 1.00 97.69 120 MET A C 1
ATOM 925 O O . MET A 1 120 ? 2.921 -5.804 2.670 1.00 97.69 120 MET A O 1
ATOM 929 N N . MET A 1 121 ? 4.798 -6.743 3.447 1.00 96.62 121 MET A N 1
ATOM 930 C CA . MET A 1 121 ? 5.351 -5.499 4.000 1.00 96.62 121 MET A CA 1
ATOM 931 C C . MET A 1 121 ? 5.556 -4.436 2.921 1.00 96.62 121 MET A C 1
ATOM 933 O O . MET A 1 121 ? 5.089 -3.307 3.077 1.00 96.62 121 MET A O 1
ATOM 937 N N . LEU A 1 122 ? 6.177 -4.803 1.797 1.00 96.25 122 LEU A N 1
ATOM 938 C CA . LEU A 1 122 ? 6.355 -3.880 0.676 1.00 96.25 122 LEU A CA 1
ATOM 939 C C . LEU A 1 122 ? 5.010 -3.456 0.062 1.00 96.25 122 LEU A C 1
ATOM 941 O O . LEU A 1 122 ? 4.848 -2.309 -0.354 1.00 96.25 122 LEU A O 1
ATOM 945 N N . CYS A 1 123 ? 4.026 -4.358 0.036 1.00 96.69 123 CYS A N 1
ATOM 946 C CA . CYS A 1 123 ? 2.670 -4.046 -0.410 1.00 96.69 123 CYS A CA 1
ATOM 947 C C . CYS A 1 123 ? 2.020 -2.991 0.474 1.00 96.69 123 CYS A C 1
ATOM 949 O O . CYS A 1 123 ? 1.416 -2.053 -0.042 1.00 96.69 123 CYS A O 1
ATOM 951 N N . LEU A 1 124 ? 2.147 -3.129 1.793 1.00 97.19 124 LEU A N 1
ATOM 952 C CA . LEU A 1 124 ? 1.620 -2.159 2.742 1.00 97.19 124 LEU A CA 1
ATOM 953 C C . LEU A 1 124 ? 2.319 -0.797 2.589 1.00 97.19 124 LEU A C 1
ATOM 955 O O . LEU A 1 124 ? 1.638 0.225 2.526 1.00 97.19 124 LEU A O 1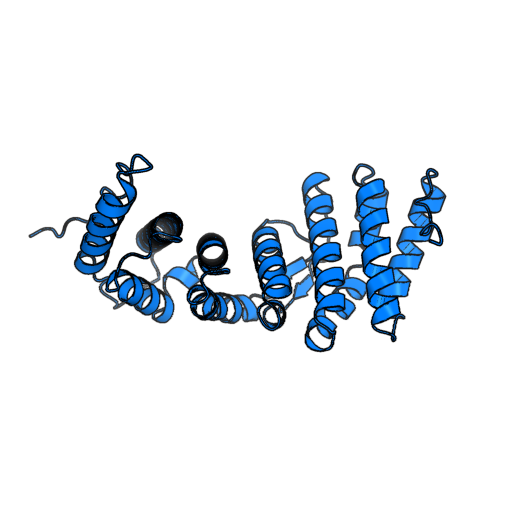
ATOM 959 N N . ASP A 1 125 ? 3.643 -0.770 2.419 1.00 96.31 125 ASP A N 1
ATOM 960 C CA . ASP A 1 125 ? 4.382 0.469 2.126 1.00 96.31 125 ASP A CA 1
ATOM 961 C C . ASP A 1 125 ? 3.883 1.150 0.844 1.00 96.31 125 ASP A C 1
ATOM 963 O O . ASP A 1 125 ? 3.689 2.369 0.806 1.00 96.31 125 ASP A O 1
ATOM 967 N N . LEU A 1 126 ? 3.648 0.371 -0.211 1.00 95.44 126 LEU A N 1
ATOM 968 C CA . LEU A 1 126 ? 3.148 0.881 -1.483 1.00 95.44 126 LEU A CA 1
ATOM 969 C C . LEU A 1 126 ? 1.684 1.349 -1.382 1.00 95.44 126 LEU A C 1
ATOM 971 O O . LEU A 1 126 ? 1.332 2.382 -1.953 1.00 95.44 126 LEU A O 1
ATOM 975 N N . LEU A 1 127 ? 0.846 0.673 -0.590 1.00 96.06 127 LEU A N 1
ATOM 976 C CA . LEU A 1 127 ? -0.516 1.127 -0.281 1.00 96.06 127 LEU A CA 1
ATOM 977 C C . LEU A 1 127 ? -0.527 2.511 0.373 1.00 96.06 127 LEU A C 1
ATOM 979 O O . LEU A 1 127 ? -1.406 3.315 0.061 1.00 96.06 127 LEU A O 1
ATOM 983 N N . LEU A 1 128 ? 0.449 2.827 1.233 1.00 95.12 128 LEU A N 1
ATOM 984 C CA . LEU A 1 128 ? 0.578 4.175 1.794 1.00 95.12 128 LEU A CA 1
ATOM 985 C C . LEU A 1 128 ? 0.865 5.215 0.710 1.00 95.12 128 LEU A C 1
ATOM 987 O O . LEU A 1 128 ? 0.276 6.298 0.749 1.00 95.12 128 LEU A O 1
ATOM 991 N N . VAL A 1 129 ? 1.713 4.883 -0.267 1.00 95.06 129 VAL A N 1
ATOM 992 C CA . VAL A 1 129 ? 1.986 5.757 -1.419 1.00 95.06 129 VAL A CA 1
ATOM 993 C C . VAL A 1 129 ? 0.717 5.962 -2.240 1.00 95.06 129 VAL A C 1
ATOM 995 O O . VAL A 1 129 ? 0.373 7.105 -2.507 1.00 95.06 129 VAL A O 1
ATOM 998 N N . PHE A 1 130 ? -0.057 4.910 -2.523 1.00 93.19 130 PHE A N 1
ATOM 999 C CA . PHE A 1 130 ? -1.332 5.011 -3.252 1.00 93.19 130 PHE A CA 1
ATOM 1000 C C . PHE A 1 130 ? -2.419 5.855 -2.559 1.00 93.19 130 PHE A C 1
ATOM 1002 O O . PHE A 1 130 ? -3.482 6.091 -3.138 1.00 93.19 130 PHE A O 1
ATOM 1009 N N . THR A 1 131 ? -2.201 6.299 -1.317 1.00 91.25 131 THR A N 1
ATOM 1010 C CA . THR A 1 131 ? -3.094 7.265 -0.656 1.00 91.25 131 THR A CA 1
ATOM 1011 C C . THR A 1 131 ? -2.755 8.727 -0.945 1.00 91.25 131 THR A C 1
ATOM 1013 O O . THR A 1 131 ? -3.491 9.611 -0.506 1.00 91.25 131 THR A O 1
ATOM 1016 N N . LEU A 1 132 ? -1.661 8.992 -1.661 1.00 90.44 132 LEU A N 1
ATOM 1017 C CA . LEU A 1 132 ? -1.303 10.326 -2.131 1.00 90.44 132 LEU A CA 1
ATOM 1018 C C . LEU A 1 132 ? -2.171 10.724 -3.342 1.00 90.44 132 LEU A C 1
ATOM 1020 O O . LEU A 1 132 ? -2.546 9.854 -4.131 1.00 90.44 132 LEU A O 1
ATOM 1024 N N . PRO A 1 133 ? -2.510 12.018 -3.487 1.00 87.06 133 PRO A N 1
ATOM 1025 C CA . PRO A 1 133 ? -3.247 12.515 -4.646 1.00 87.06 133 PRO A CA 1
ATOM 1026 C C . PRO A 1 133 ? -2.369 12.538 -5.910 1.00 87.06 133 PRO A C 1
ATOM 1028 O O . PRO A 1 133 ? -1.145 12.449 -5.824 1.00 87.06 133 PRO A O 1
ATOM 1031 N N . ASP A 1 134 ? -3.012 12.687 -7.071 1.00 86.44 134 ASP A N 1
ATOM 1032 C CA . ASP A 1 134 ? -2.382 12.986 -8.370 1.00 86.44 134 ASP A CA 1
ATOM 1033 C C . ASP A 1 134 ? -1.340 11.962 -8.859 1.00 86.44 134 ASP A C 1
ATOM 1035 O O . ASP A 1 134 ? -0.424 12.268 -9.625 1.00 86.44 134 ASP A O 1
ATOM 1039 N N . LEU A 1 135 ? -1.485 10.706 -8.436 1.00 89.62 135 LEU A N 1
ATOM 1040 C CA . LEU A 1 135 ? -0.688 9.598 -8.951 1.00 89.62 135 LEU A CA 1
ATOM 1041 C C . LEU A 1 135 ? -1.247 9.086 -10.279 1.00 89.62 135 LEU A C 1
ATOM 1043 O O . LEU A 1 135 ? -2.461 8.913 -10.425 1.00 89.62 135 LEU A O 1
ATOM 1047 N N . PHE A 1 136 ? -0.349 8.734 -11.203 1.00 88.75 136 PHE A N 1
ATOM 1048 C CA . PHE A 1 136 ? -0.730 8.071 -12.456 1.00 88.75 136 PHE A CA 1
ATOM 1049 C C . PHE A 1 136 ? -1.182 6.615 -12.242 1.00 88.75 136 PHE A C 1
ATOM 1051 O O . PHE A 1 136 ? -1.786 6.022 -13.130 1.00 88.75 136 PHE A O 1
ATOM 1058 N N . ILE A 1 137 ? -0.924 6.034 -11.063 1.00 91.06 137 ILE A N 1
ATOM 1059 C CA . ILE A 1 137 ? -1.466 4.739 -10.629 1.00 91.06 137 ILE A CA 1
ATOM 1060 C C . ILE A 1 137 ? -2.296 4.944 -9.369 1.00 91.06 137 ILE A C 1
ATOM 1062 O O . ILE A 1 137 ? -1.792 5.429 -8.355 1.00 91.06 137 ILE A O 1
ATOM 1066 N N . GLN A 1 138 ? -3.550 4.508 -9.413 1.00 91.75 138 GLN A N 1
ATOM 1067 C CA . GLN A 1 138 ? -4.485 4.566 -8.300 1.00 91.75 138 GLN A CA 1
ATOM 1068 C C . GLN A 1 138 ? -5.136 3.205 -8.052 1.00 91.75 138 GLN A C 1
ATOM 1070 O O . GLN A 1 138 ? -5.247 2.346 -8.929 1.00 91.75 138 GLN A O 1
ATOM 1075 N N . ILE A 1 139 ? -5.576 3.001 -6.812 1.00 93.56 139 ILE A N 1
ATOM 1076 C CA . ILE A 1 139 ? -6.336 1.808 -6.442 1.00 93.56 139 ILE A CA 1
ATOM 1077 C C . ILE A 1 139 ? -7.741 1.948 -7.020 1.00 93.56 139 ILE A C 1
ATOM 1079 O O . ILE A 1 139 ? -8.430 2.927 -6.740 1.00 93.56 139 ILE A O 1
ATOM 1083 N N . SER A 1 140 ? -8.179 0.939 -7.771 1.00 92.81 140 SER A N 1
ATOM 1084 C CA . SER A 1 140 ? -9.541 0.877 -8.292 1.00 92.81 140 SER A CA 1
ATOM 1085 C C . SER A 1 140 ? -10.561 0.993 -7.149 1.00 92.81 140 SER A C 1
ATOM 1087 O O . SER A 1 140 ? -10.434 0.252 -6.169 1.00 92.81 140 SER A O 1
ATOM 1089 N N . PRO A 1 141 ? -11.613 1.828 -7.271 1.00 90.69 141 PRO A N 1
ATOM 1090 C CA . PRO A 1 141 ? -12.660 1.954 -6.253 1.00 90.69 141 PRO A CA 1
ATOM 1091 C C . PRO A 1 141 ? -13.265 0.607 -5.833 1.00 90.69 141 PRO A C 1
ATOM 1093 O O . PRO A 1 141 ? -13.534 0.378 -4.654 1.00 90.69 141 PRO A O 1
ATOM 1096 N N . ASN A 1 142 ? -13.386 -0.326 -6.783 1.00 91.56 142 ASN A N 1
ATOM 1097 C CA . ASN A 1 142 ? -13.913 -1.672 -6.546 1.00 91.56 142 ASN A CA 1
ATOM 1098 C C . ASN A 1 142 ? -12.985 -2.534 -5.671 1.00 91.56 142 ASN A C 1
ATOM 1100 O O . ASN A 1 142 ? -13.456 -3.420 -4.962 1.00 91.56 142 ASN A O 1
ATOM 1104 N N . ALA A 1 143 ? -11.676 -2.272 -5.696 1.00 94.56 143 ALA A N 1
ATOM 1105 C CA . ALA A 1 143 ? -10.678 -3.012 -4.928 1.00 94.56 143 ALA A CA 1
ATOM 1106 C C . ALA A 1 143 ? -10.474 -2.450 -3.511 1.00 94.56 143 ALA A C 1
ATOM 1108 O O . ALA A 1 143 ? -10.033 -3.184 -2.626 1.00 94.56 143 ALA A O 1
ATOM 1109 N N . VAL A 1 144 ? -10.815 -1.175 -3.266 1.00 95.75 144 VAL A N 1
ATOM 1110 C CA . VAL A 1 144 ? -10.580 -0.501 -1.972 1.00 95.75 144 VAL A CA 1
ATOM 1111 C C . VAL A 1 144 ? -11.213 -1.269 -0.812 1.00 95.75 144 VAL A C 1
ATOM 1113 O O . VAL A 1 144 ? -10.549 -1.492 0.199 1.00 95.75 144 VAL A O 1
ATOM 1116 N N . LYS A 1 145 ? -12.463 -1.729 -0.966 1.00 95.50 145 LYS A N 1
ATOM 1117 C CA . LYS A 1 145 ? -13.160 -2.519 0.064 1.00 95.50 145 LYS A CA 1
ATOM 1118 C C . LYS A 1 145 ? -12.420 -3.820 0.380 1.00 95.50 145 LYS A C 1
ATOM 1120 O O . LYS A 1 145 ? -12.204 -4.142 1.545 1.00 95.50 145 LYS A O 1
ATOM 1125 N N . THR A 1 146 ? -12.031 -4.555 -0.661 1.00 96.31 146 THR A N 1
ATOM 1126 C CA . THR A 1 146 ? -11.344 -5.849 -0.550 1.00 96.31 146 THR A CA 1
ATOM 1127 C C . THR A 1 146 ? -9.997 -5.698 0.143 1.00 96.31 146 THR A C 1
ATOM 1129 O O . THR A 1 146 ? -9.726 -6.406 1.110 1.00 96.31 146 THR A O 1
ATOM 1132 N N . ILE A 1 147 ? -9.195 -4.725 -0.296 1.00 97.19 147 ILE A N 1
ATOM 1133 C CA . ILE A 1 147 ? -7.907 -4.382 0.318 1.00 97.19 147 ILE A CA 1
ATOM 1134 C C . ILE A 1 147 ? -8.114 -4.037 1.791 1.00 97.19 147 ILE A C 1
ATOM 1136 O O . ILE A 1 147 ? -7.431 -4.581 2.654 1.00 97.19 147 ILE A O 1
ATOM 1140 N N . PHE A 1 148 ? -9.092 -3.182 2.097 1.00 97.31 148 PHE A N 1
ATOM 1141 C CA . PHE A 1 148 ? -9.371 -2.766 3.467 1.00 97.31 148 PHE A CA 1
ATOM 1142 C C . PHE A 1 148 ? -9.727 -3.947 4.382 1.00 97.31 148 PHE A C 1
ATOM 1144 O O . PHE A 1 148 ? -9.235 -4.020 5.505 1.00 97.31 148 PHE A O 1
ATOM 1151 N N . PHE A 1 149 ? -10.508 -4.915 3.896 1.00 96.31 149 PHE A N 1
ATOM 1152 C CA . PHE A 1 149 ? -10.831 -6.123 4.660 1.00 96.31 149 PHE A CA 1
ATOM 1153 C C . PHE A 1 149 ? -9.645 -7.072 4.821 1.00 96.31 149 PHE A C 1
ATOM 1155 O O . PHE A 1 149 ? -9.485 -7.655 5.892 1.00 96.31 149 PHE A O 1
ATOM 1162 N N . GLN A 1 150 ? -8.775 -7.194 3.816 1.00 97.06 150 GLN A N 1
ATOM 1163 C CA . GLN A 1 150 ? -7.538 -7.968 3.954 1.00 97.06 150 GLN A CA 1
ATOM 1164 C C . GLN A 1 150 ? -6.643 -7.411 5.069 1.00 97.06 150 GLN A C 1
ATOM 1166 O O . GLN A 1 150 ? -6.024 -8.190 5.794 1.00 97.06 150 GLN A O 1
ATOM 1171 N N . LEU A 1 151 ? -6.634 -6.090 5.290 1.00 97.31 151 LEU A N 1
ATOM 1172 C CA . LEU A 1 151 ? -5.893 -5.496 6.406 1.00 97.31 151 LEU A CA 1
ATOM 1173 C C . LEU A 1 151 ? -6.379 -6.013 7.773 1.00 97.31 151 LEU A C 1
ATOM 1175 O O . LEU A 1 151 ? -5.565 -6.122 8.689 1.00 97.31 151 LEU A O 1
ATOM 1179 N N . PHE A 1 152 ? -7.664 -6.362 7.938 1.00 95.56 152 PHE A N 1
ATOM 1180 C CA . PHE A 1 152 ? -8.163 -6.955 9.192 1.00 95.56 152 PHE A CA 1
ATOM 1181 C C . PHE A 1 152 ? -7.524 -8.317 9.467 1.00 95.56 152 PHE A C 1
ATOM 1183 O O . PHE A 1 152 ? -7.233 -8.651 10.617 1.00 95.56 152 PHE A O 1
ATOM 1190 N N . SER A 1 153 ? -7.301 -9.102 8.413 1.00 94.25 153 SER A N 1
ATOM 1191 C CA . SER A 1 153 ? -6.621 -10.392 8.503 1.00 94.25 153 SER A CA 1
ATOM 1192 C C . SER A 1 153 ? -5.135 -10.207 8.798 1.00 94.25 153 SER A C 1
ATOM 1194 O O . SER A 1 153 ? -4.622 -10.849 9.713 1.00 94.25 153 SER A O 1
ATOM 1196 N N . LEU A 1 154 ? -4.468 -9.293 8.085 1.00 95.12 154 LEU A N 1
ATOM 1197 C CA . LEU A 1 154 ? -3.041 -9.006 8.277 1.00 95.12 154 LEU A CA 1
ATOM 1198 C C . LEU A 1 154 ? -2.734 -8.413 9.652 1.00 95.12 154 LEU A C 1
ATOM 1200 O O . LEU A 1 154 ? -1.665 -8.665 10.197 1.00 95.12 154 LEU A O 1
ATOM 1204 N N . TYR A 1 155 ? -3.684 -7.697 10.256 1.00 93.62 155 TYR A N 1
ATOM 1205 C CA . TYR A 1 155 ? -3.540 -7.175 11.612 1.00 93.62 155 TYR A CA 1
ATOM 1206 C C . TYR A 1 155 ? -3.220 -8.266 12.654 1.00 93.62 155 TYR A C 1
ATOM 1208 O O . TYR A 1 155 ? -2.557 -7.988 13.651 1.00 93.62 155 TYR A O 1
ATOM 1216 N N . ARG A 1 156 ? -3.652 -9.513 12.422 1.00 90.62 156 ARG A N 1
ATOM 1217 C CA . ARG A 1 156 ? -3.398 -10.640 13.335 1.00 90.62 156 ARG A CA 1
ATOM 1218 C C . ARG A 1 156 ? -1.946 -11.129 13.307 1.00 90.62 156 ARG A C 1
ATOM 1220 O O . ARG A 1 156 ? -1.529 -11.812 14.241 1.00 90.62 156 ARG A O 1
ATOM 1227 N N . ASP A 1 157 ? -1.188 -10.805 12.261 1.00 92.00 157 ASP A N 1
ATOM 1228 C CA . ASP A 1 157 ? 0.242 -11.097 12.183 1.00 92.00 157 ASP A CA 1
ATOM 1229 C C . ASP A 1 157 ? 1.028 -9.992 12.900 1.00 92.00 157 ASP A C 1
ATOM 1231 O O . ASP A 1 157 ? 0.964 -8.818 12.530 1.00 92.00 157 ASP A O 1
ATOM 1235 N N . LYS A 1 158 ? 1.808 -10.369 13.920 1.00 88.56 158 LYS A N 1
ATOM 1236 C CA . LYS A 1 158 ? 2.607 -9.428 14.720 1.00 88.56 158 LYS A CA 1
ATOM 1237 C C . LYS A 1 158 ? 3.576 -8.595 13.879 1.00 88.56 158 LYS A C 1
ATOM 1239 O O . LYS A 1 158 ? 3.826 -7.448 14.235 1.00 88.56 158 LYS A O 1
ATOM 1244 N N . ASN A 1 159 ? 4.092 -9.138 12.778 1.00 91.81 159 ASN A N 1
ATOM 1245 C CA . ASN A 1 159 ? 5.035 -8.431 11.908 1.00 91.81 159 ASN A CA 1
ATOM 1246 C C . ASN A 1 159 ? 4.344 -7.390 11.018 1.00 91.81 159 ASN A C 1
ATOM 1248 O O . ASN A 1 159 ? 4.991 -6.455 10.554 1.00 91.81 159 ASN A O 1
ATOM 1252 N N . LEU A 1 160 ? 3.040 -7.548 10.773 1.00 94.50 160 LEU A N 1
ATOM 1253 C CA . LEU A 1 160 ? 2.266 -6.713 9.851 1.00 94.50 160 LEU A CA 1
ATOM 1254 C C . LEU A 1 160 ? 1.254 -5.813 10.569 1.00 94.50 160 LEU A C 1
ATOM 1256 O O . LEU A 1 160 ? 0.682 -4.921 9.938 1.00 94.50 160 LEU A O 1
ATOM 1260 N N . SER A 1 161 ? 1.014 -6.028 11.864 1.00 93.50 161 SER A N 1
ATOM 1261 C CA . SER A 1 161 ? -0.069 -5.403 12.632 1.00 93.50 161 SER A CA 1
ATOM 1262 C C . SER A 1 161 ? -0.016 -3.876 12.611 1.00 93.50 161 SER A C 1
ATOM 1264 O O . SER A 1 161 ? -0.977 -3.221 12.196 1.00 93.50 161 SER A O 1
ATOM 1266 N N . VAL A 1 162 ? 1.135 -3.309 12.974 1.00 93.44 162 VAL A N 1
ATOM 1267 C CA . VAL A 1 162 ? 1.409 -1.865 12.991 1.00 93.44 162 VAL A CA 1
ATOM 1268 C C . VAL A 1 162 ? 1.150 -1.263 11.613 1.00 93.44 162 VAL A C 1
ATOM 1270 O O . VAL A 1 162 ? 0.367 -0.320 11.474 1.00 93.44 162 VAL A O 1
ATOM 1273 N N . MET A 1 163 ? 1.753 -1.833 10.569 1.00 95.38 163 MET A N 1
ATOM 1274 C CA . MET A 1 163 ? 1.642 -1.283 9.220 1.00 95.38 163 MET A CA 1
ATOM 1275 C C . MET A 1 163 ? 0.223 -1.428 8.650 1.00 95.38 163 MET A C 1
ATOM 1277 O O . MET A 1 163 ? -0.277 -0.516 7.985 1.00 95.38 163 MET A O 1
ATOM 1281 N N . SER A 1 164 ? -0.474 -2.516 8.988 1.00 96.56 164 SER A N 1
ATOM 1282 C CA . SER A 1 164 ? -1.882 -2.722 8.634 1.00 96.56 164 SER A CA 1
ATOM 1283 C C . SER A 1 164 ? -2.770 -1.632 9.234 1.00 96.56 164 SER A C 1
ATOM 1285 O O . SER A 1 164 ? -3.579 -1.041 8.520 1.00 96.56 164 SER A O 1
ATOM 1287 N N . LEU A 1 165 ? -2.572 -1.279 10.509 1.00 95.75 165 LEU A N 1
ATOM 1288 C CA . LEU A 1 165 ? -3.307 -0.190 11.169 1.00 95.75 165 LEU A CA 1
ATOM 1289 C C . LEU A 1 165 ? -3.011 1.179 10.551 1.00 95.75 165 LEU A C 1
ATOM 1291 O O . LEU A 1 165 ? -3.920 1.998 10.367 1.00 95.75 165 LEU A O 1
ATOM 1295 N N . VAL A 1 166 ? -1.751 1.437 10.190 1.00 95.81 166 VAL A N 1
ATOM 1296 C CA . VAL A 1 166 ? -1.365 2.671 9.492 1.00 95.81 166 VAL A CA 1
ATOM 1297 C C . VAL A 1 166 ? -2.068 2.760 8.134 1.00 95.81 166 VAL A C 1
ATOM 1299 O O . VAL A 1 166 ? -2.615 3.825 7.816 1.00 95.81 166 VAL A O 1
ATOM 1302 N N . CYS A 1 167 ? -2.116 1.659 7.377 1.00 97.19 167 CYS A N 1
ATOM 1303 C CA . CYS A 1 167 ? -2.821 1.568 6.098 1.00 97.19 167 CYS A CA 1
ATOM 1304 C C . CYS A 1 167 ? -4.331 1.765 6.263 1.00 97.19 167 CYS A C 1
ATOM 1306 O O . CYS A 1 167 ? -4.899 2.613 5.576 1.00 97.19 167 CYS A O 1
ATOM 1308 N N . MET A 1 168 ? -4.974 1.082 7.220 1.00 97.06 168 MET A N 1
ATOM 1309 C CA . MET A 1 168 ? -6.408 1.247 7.503 1.00 97.06 168 MET A CA 1
ATOM 1310 C C . MET A 1 168 ? -6.748 2.709 7.780 1.00 97.06 168 MET A C 1
ATOM 1312 O O . MET A 1 168 ? -7.666 3.272 7.186 1.00 97.06 168 MET A O 1
ATOM 1316 N N . ARG A 1 169 ? -5.965 3.360 8.646 1.00 96.00 169 ARG A N 1
ATOM 1317 C CA . ARG A 1 169 ? -6.147 4.773 8.987 1.00 96.00 169 ARG A CA 1
ATOM 1318 C C . ARG A 1 169 ? -6.030 5.684 7.765 1.00 96.00 169 ARG A C 1
ATOM 1320 O O . ARG A 1 169 ? -6.770 6.661 7.666 1.00 96.00 169 ARG A O 1
ATOM 1327 N N . ARG A 1 170 ? -5.067 5.429 6.875 1.00 95.81 170 ARG A N 1
ATOM 1328 C CA . ARG A 1 170 ? -4.864 6.228 5.655 1.00 95.81 170 ARG A CA 1
ATOM 1329 C C . ARG A 1 170 ? -5.990 6.007 4.650 1.00 95.81 170 ARG A C 1
ATOM 1331 O O . ARG A 1 170 ? -6.513 6.993 4.140 1.00 95.81 170 ARG A O 1
ATOM 1338 N N . LEU A 1 171 ? -6.408 4.759 4.451 1.00 95.88 171 LEU A N 1
ATOM 1339 C CA . LEU A 1 171 ? -7.535 4.417 3.588 1.00 95.88 171 LEU A CA 1
ATOM 1340 C C . LEU A 1 171 ? -8.836 5.037 4.097 1.00 95.88 171 LEU A C 1
ATOM 1342 O O . LEU A 1 171 ? -9.485 5.723 3.327 1.00 95.88 171 LEU A O 1
ATOM 1346 N N . MET A 1 172 ? -9.170 4.933 5.389 1.00 95.19 172 MET A N 1
ATOM 1347 C CA . MET A 1 172 ? -10.374 5.584 5.936 1.00 95.19 172 MET A CA 1
ATOM 1348 C C . MET A 1 172 ? -10.360 7.107 5.760 1.00 95.19 172 MET A C 1
ATOM 1350 O O . MET A 1 172 ? -11.404 7.714 5.558 1.00 95.19 172 MET A O 1
ATOM 1354 N N . LYS A 1 173 ? -9.191 7.755 5.840 1.00 93.00 173 LYS A N 1
ATOM 1355 C CA . LYS A 1 173 ? -9.093 9.203 5.593 1.00 93.00 173 LYS A CA 1
ATOM 1356 C C . LYS A 1 173 ? -9.347 9.567 4.131 1.00 93.00 173 LYS A C 1
ATOM 1358 O O . LYS A 1 173 ? -9.923 10.621 3.888 1.00 93.00 173 LYS A O 1
ATOM 1363 N 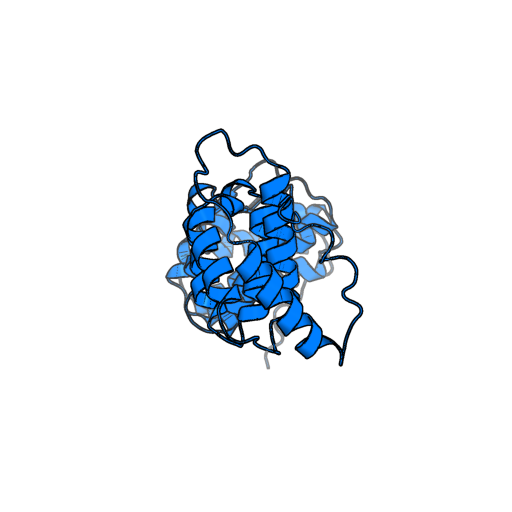N . ARG A 1 174 ? -8.873 8.741 3.195 1.00 92.88 174 ARG A N 1
ATOM 1364 C CA . ARG A 1 174 ? -9.069 8.935 1.752 1.00 92.88 174 ARG A CA 1
ATOM 1365 C C . ARG A 1 174 ? -10.497 8.586 1.329 1.00 92.88 174 ARG A C 1
ATOM 1367 O O . ARG A 1 174 ? -11.097 9.311 0.551 1.00 92.88 174 ARG A O 1
ATOM 1374 N N . ASP A 1 175 ? -11.033 7.513 1.898 1.00 93.00 175 ASP A N 1
ATOM 1375 C CA . ASP A 1 175 ? -12.324 6.902 1.604 1.00 93.00 175 ASP A CA 1
ATOM 1376 C C . ASP A 1 175 ? -13.176 6.818 2.894 1.00 93.00 175 ASP A C 1
ATOM 1378 O O . ASP A 1 175 ? -13.290 5.744 3.496 1.00 93.00 175 ASP A O 1
ATOM 1382 N N . PRO A 1 176 ? -13.786 7.932 3.360 1.00 92.38 176 PRO A N 1
ATOM 1383 C CA . PRO A 1 176 ? -14.510 7.987 4.637 1.00 92.38 176 PRO A CA 1
ATOM 1384 C C . PRO A 1 176 ? -15.620 6.950 4.806 1.00 92.38 176 PRO A C 1
ATOM 1386 O O . PRO A 1 176 ? -15.894 6.529 5.927 1.00 92.38 176 PRO A O 1
ATOM 1389 N N . TRP A 1 177 ? -16.236 6.498 3.711 1.00 91.88 177 TRP A N 1
ATOM 1390 C CA . TRP A 1 177 ? -17.279 5.469 3.729 1.00 91.88 177 TRP A CA 1
ATOM 1391 C C . TRP A 1 177 ? -16.797 4.128 4.307 1.00 91.88 177 TRP A C 1
ATOM 1393 O O . TRP A 1 177 ? -17.612 3.377 4.836 1.00 91.88 177 TRP A O 1
ATOM 1403 N N . LEU A 1 178 ? -15.486 3.846 4.289 1.00 94.06 178 LEU A N 1
ATOM 1404 C CA . LEU A 1 178 ? -14.903 2.664 4.939 1.00 94.06 178 LEU A CA 1
ATOM 1405 C C . LEU A 1 178 ? -15.125 2.660 6.456 1.00 94.06 178 LEU A C 1
ATOM 1407 O O . LEU A 1 178 ? -15.273 1.595 7.058 1.00 94.06 178 LEU A O 1
ATOM 1411 N N . ALA A 1 179 ? -15.159 3.843 7.076 1.00 91.25 179 ALA A N 1
ATOM 1412 C CA . ALA A 1 179 ? -15.377 3.986 8.511 1.00 91.25 179 ALA A CA 1
ATOM 1413 C C . ALA A 1 179 ? -16.805 3.602 8.929 1.00 91.25 179 ALA A C 1
ATOM 1415 O O . ALA A 1 179 ? -16.994 3.191 10.068 1.00 91.25 179 ALA A O 1
ATOM 1416 N N . ALA A 1 180 ? -17.774 3.713 8.015 1.00 88.00 180 ALA A N 1
ATOM 1417 C CA . ALA A 1 180 ? -19.192 3.457 8.261 1.00 88.00 180 ALA A CA 1
ATOM 1418 C C . ALA A 1 180 ? -19.634 2.018 7.936 1.00 88.00 180 ALA A C 1
ATOM 1420 O O . ALA A 1 180 ? -20.816 1.708 8.027 1.00 88.00 180 ALA A O 1
ATOM 1421 N N . LEU A 1 181 ? -18.716 1.142 7.513 1.00 90.19 181 LEU A N 1
ATOM 1422 C CA . LEU A 1 181 ? -19.041 -0.261 7.255 1.00 90.19 181 LEU A CA 1
ATOM 1423 C C . LEU A 1 181 ? -19.234 -1.017 8.575 1.00 90.19 181 LEU A C 1
ATOM 1425 O O . LEU A 1 181 ? -18.347 -0.986 9.429 1.00 90.19 181 LEU A O 1
ATOM 1429 N N . ASP A 1 182 ? -20.303 -1.805 8.688 1.00 89.06 182 ASP A N 1
ATOM 1430 C CA . ASP A 1 182 ? -20.594 -2.654 9.858 1.00 89.06 182 ASP A CA 1
ATOM 1431 C C . ASP A 1 182 ? -19.398 -3.532 10.253 1.00 89.06 182 ASP A C 1
ATOM 1433 O O . ASP A 1 182 ? -19.048 -3.669 11.421 1.00 89.06 182 ASP A O 1
ATOM 1437 N N . THR A 1 183 ? -18.694 -4.076 9.260 1.00 91.75 183 THR A N 1
ATOM 1438 C CA . THR A 1 183 ? -17.482 -4.881 9.460 1.00 91.75 183 THR A CA 1
ATOM 1439 C C . THR A 1 183 ? -16.348 -4.104 10.125 1.00 91.75 183 THR A C 1
ATOM 1441 O O . THR A 1 183 ? -15.593 -4.684 10.901 1.00 91.75 183 THR A O 1
ATOM 1444 N N . THR A 1 184 ? -16.216 -2.805 9.841 1.00 92.56 184 THR A N 1
ATOM 1445 C CA . THR A 1 184 ? -15.218 -1.930 10.474 1.00 92.56 184 THR A CA 1
ATOM 1446 C C . THR A 1 184 ? -15.564 -1.705 11.938 1.00 92.56 184 THR A C 1
ATOM 1448 O O . THR A 1 184 ? -14.686 -1.815 12.792 1.00 92.56 184 THR A O 1
ATOM 1451 N N . HIS A 1 185 ? -16.843 -1.457 12.230 1.00 89.50 185 HIS A N 1
ATOM 1452 C CA . HIS A 1 185 ? -17.346 -1.308 13.596 1.00 89.50 185 HIS A CA 1
ATOM 1453 C C . HIS A 1 185 ? -17.088 -2.577 14.412 1.00 89.50 185 HIS A C 1
ATOM 1455 O O . HIS A 1 185 ? -16.389 -2.531 15.424 1.00 89.50 185 HIS A O 1
ATOM 1461 N N . ILE A 1 186 ? -17.565 -3.721 13.909 1.00 90.50 186 ILE A N 1
ATOM 1462 C CA . ILE A 1 186 ? -17.408 -5.027 14.560 1.00 90.50 186 ILE A CA 1
ATOM 1463 C C . ILE A 1 186 ? -15.928 -5.331 14.801 1.00 90.50 186 ILE A C 1
ATOM 1465 O O . ILE A 1 186 ? -15.562 -5.758 15.896 1.00 90.50 186 ILE A O 1
ATOM 1469 N N . PHE A 1 187 ? -15.064 -5.097 13.806 1.00 93.69 187 PHE A N 1
ATOM 1470 C CA . PHE A 1 187 ? -13.626 -5.311 13.952 1.00 93.69 187 PHE A CA 1
ATOM 1471 C C . PHE A 1 187 ? -13.045 -4.478 15.101 1.00 93.69 187 PHE A C 1
ATOM 1473 O O . PHE A 1 187 ? -12.414 -5.043 15.996 1.00 93.69 187 PHE A O 1
ATOM 1480 N N . LEU A 1 188 ? -13.272 -3.161 15.106 1.00 92.50 188 LEU A N 1
ATOM 1481 C CA . LEU A 1 188 ? -12.692 -2.255 16.101 1.00 92.50 188 LEU A CA 1
ATOM 1482 C C . LEU A 1 188 ? -13.219 -2.524 17.515 1.00 92.50 188 LEU A C 1
ATOM 1484 O O . LEU A 1 188 ? -12.425 -2.561 18.453 1.00 92.50 188 LEU A O 1
ATOM 1488 N N . GLU A 1 189 ? -14.519 -2.762 17.682 1.00 90.50 189 GLU A N 1
ATOM 1489 C CA . GLU A 1 189 ? -15.117 -3.078 18.989 1.00 90.50 189 GLU A CA 1
ATOM 1490 C C . GLU A 1 189 ? -14.645 -4.431 19.526 1.00 90.50 189 GLU A C 1
ATOM 1492 O O . GLU A 1 189 ? -14.309 -4.554 20.710 1.00 90.50 189 GLU A O 1
ATOM 1497 N N . THR A 1 190 ? -14.532 -5.429 18.646 1.00 91.25 190 THR A N 1
ATOM 1498 C CA . THR A 1 190 ? -13.956 -6.728 19.007 1.00 91.25 190 THR A CA 1
ATOM 1499 C C . THR A 1 190 ? -12.526 -6.543 19.501 1.00 91.25 190 THR A C 1
ATOM 1501 O O . THR A 1 190 ? -12.199 -7.016 20.585 1.00 91.25 190 THR A O 1
ATOM 1504 N N . GLN A 1 191 ? -11.682 -5.803 18.771 1.00 91.44 191 GLN A N 1
ATOM 1505 C CA . GLN A 1 191 ? -10.306 -5.539 19.205 1.00 91.44 191 GLN A CA 1
ATOM 1506 C C . GLN A 1 191 ? -10.247 -4.758 20.527 1.00 91.44 191 GLN A C 1
ATOM 1508 O O . GLN A 1 191 ? -9.456 -5.099 21.406 1.00 91.44 191 GLN A O 1
ATOM 1513 N N . CYS A 1 192 ? -11.134 -3.780 20.731 1.00 90.44 192 CYS A N 1
ATOM 1514 C CA . CYS A 1 192 ? -11.251 -3.066 22.004 1.00 90.44 192 CYS A CA 1
ATOM 1515 C C . CYS A 1 192 ? -11.659 -3.975 23.176 1.00 90.44 192 CYS A C 1
ATOM 1517 O O . CYS A 1 192 ? -11.326 -3.687 24.325 1.00 90.44 192 CYS A O 1
ATOM 1519 N N . SER A 1 193 ? -12.361 -5.075 22.910 1.00 88.00 193 SER A N 1
ATOM 1520 C CA . SER A 1 193 ? -12.787 -6.035 23.937 1.00 88.00 193 SER A CA 1
ATOM 1521 C C . SER A 1 193 ? -11.673 -7.010 24.337 1.00 88.00 193 SER A C 1
ATOM 1523 O O . SER A 1 193 ? -11.718 -7.603 25.415 1.00 88.00 193 SER A O 1
ATOM 1525 N N . LEU A 1 194 ? -10.642 -7.164 23.502 1.00 87.25 194 LEU A N 1
ATOM 1526 C CA . LEU A 1 194 ? -9.513 -8.061 23.752 1.00 87.25 194 LEU A CA 1
ATOM 1527 C C . LEU A 1 194 ? -8.477 -7.450 24.710 1.00 87.25 194 LEU A C 1
ATOM 1529 O O . LEU A 1 194 ? -8.571 -6.295 25.141 1.00 87.25 194 LEU A O 1
ATOM 1533 N N . LYS A 1 195 ? -7.482 -8.254 25.109 1.00 79.62 195 LYS A N 1
ATOM 1534 C CA . LYS A 1 195 ? -6.320 -7.782 25.883 1.00 79.62 195 LYS A CA 1
ATOM 1535 C C . LYS A 1 195 ? -5.491 -6.802 25.047 1.00 79.62 195 LYS A C 1
ATOM 1537 O O . LYS A 1 195 ? -5.416 -6.938 23.833 1.00 79.62 195 LYS A O 1
ATOM 1542 N N . VAL A 1 196 ? -4.868 -5.831 25.715 1.00 78.69 196 VAL A N 1
ATOM 1543 C CA . VAL A 1 196 ? -4.000 -4.847 25.058 1.00 78.69 196 VAL A CA 1
ATOM 1544 C C . VAL A 1 196 ? -2.734 -5.551 24.572 1.00 78.69 196 VAL A C 1
ATOM 1546 O O . VAL A 1 196 ? -2.027 -6.159 25.372 1.00 78.69 196 VAL A O 1
ATOM 1549 N N . ASP A 1 197 ? -2.460 -5.468 23.271 1.00 73.38 197 ASP A N 1
ATOM 1550 C CA . ASP A 1 197 ? -1.175 -5.870 22.695 1.00 73.38 197 ASP A CA 1
ATOM 1551 C C . ASP A 1 197 ? -0.193 -4.700 22.781 1.00 73.38 197 ASP A C 1
ATOM 1553 O O . ASP A 1 197 ? -0.352 -3.686 22.098 1.00 73.38 197 ASP A O 1
ATOM 1557 N N . GLU A 1 198 ? 0.836 -4.842 23.613 1.00 68.38 198 GLU A N 1
ATOM 1558 C CA . GLU A 1 198 ? 1.845 -3.804 23.842 1.00 68.38 198 GLU A CA 1
ATOM 1559 C C . GLU A 1 198 ? 2.564 -3.375 22.550 1.00 68.38 198 GLU A C 1
ATOM 1561 O O . GLU A 1 198 ? 2.942 -2.211 22.429 1.00 68.38 198 GLU A O 1
ATOM 1566 N N . ASN A 1 199 ? 2.691 -4.259 21.551 1.00 68.38 199 ASN A N 1
ATOM 1567 C CA . ASN A 1 199 ? 3.451 -3.972 20.325 1.00 68.38 199 ASN A CA 1
ATOM 1568 C C . ASN A 1 199 ? 2.715 -3.072 19.324 1.00 68.38 199 ASN A C 1
ATOM 1570 O O . ASN A 1 199 ? 3.357 -2.444 18.486 1.00 68.38 199 ASN A O 1
ATOM 1574 N N . SER A 1 200 ? 1.382 -3.031 19.375 1.00 73.12 200 SER A N 1
ATOM 1575 C CA . SER A 1 200 ? 0.553 -2.328 18.381 1.00 73.12 200 SER A CA 1
ATOM 1576 C C . SER A 1 200 ? -0.480 -1.382 19.000 1.00 73.12 200 SER A C 1
ATOM 1578 O O . SER A 1 200 ? -1.238 -0.721 18.284 1.00 73.12 200 SER A O 1
ATOM 1580 N N . CYS A 1 201 ? -0.512 -1.278 20.332 1.00 81.38 201 CYS A N 1
ATOM 1581 C CA . CYS A 1 201 ? -1.519 -0.509 21.056 1.00 81.38 201 CYS A CA 1
ATOM 1582 C C . CYS A 1 201 ? -1.544 0.982 20.687 1.00 81.38 201 CYS A C 1
ATOM 1584 O O . CYS A 1 201 ? -2.635 1.533 20.534 1.00 81.38 201 CYS A O 1
ATOM 1586 N N . LEU A 1 202 ? -0.392 1.634 20.486 1.00 86.31 202 LEU A N 1
ATOM 1587 C CA . LEU A 1 202 ? -0.336 3.052 20.110 1.00 86.31 202 LEU A CA 1
ATOM 1588 C C . LEU A 1 202 ? -0.958 3.292 18.726 1.00 86.31 202 LEU A C 1
ATOM 1590 O O . LEU A 1 202 ? -1.820 4.162 18.563 1.00 86.31 202 LEU A O 1
ATOM 1594 N N . GLU A 1 203 ? -0.559 2.515 17.722 1.00 89.12 203 GLU A N 1
ATOM 1595 C CA . GLU A 1 203 ? -1.114 2.592 16.371 1.00 89.12 203 GLU A CA 1
ATOM 1596 C C . GLU A 1 203 ? -2.592 2.225 16.341 1.00 89.12 203 GLU A C 1
ATOM 1598 O O . GLU A 1 203 ? -3.357 2.858 15.605 1.00 89.12 203 GLU A O 1
ATOM 1603 N N . PHE A 1 204 ? -3.016 1.267 17.165 1.00 92.44 204 PHE A N 1
ATOM 1604 C CA . PHE A 1 204 ? -4.422 0.898 17.263 1.00 92.44 204 PHE A CA 1
ATOM 1605 C C . PHE A 1 204 ? -5.245 2.049 17.847 1.00 92.44 204 PHE A C 1
ATOM 1607 O O . PHE A 1 204 ? -6.271 2.419 17.277 1.00 92.44 204 PHE A O 1
ATOM 1614 N N . ILE A 1 205 ? -4.755 2.713 18.899 1.00 89.75 205 ILE A N 1
ATOM 1615 C CA . ILE A 1 205 ? -5.393 3.919 19.439 1.00 89.75 205 ILE A CA 1
ATOM 1616 C C . ILE A 1 205 ? -5.452 5.038 18.385 1.00 89.75 205 ILE A C 1
ATOM 1618 O O . ILE A 1 205 ? -6.483 5.698 18.233 1.00 89.75 205 ILE A O 1
ATOM 1622 N N . HIS A 1 206 ? -4.381 5.255 17.617 1.00 90.12 206 HIS A N 1
ATOM 1623 C CA . HIS A 1 206 ? -4.404 6.224 16.520 1.00 90.12 206 HIS A CA 1
ATOM 1624 C C . HIS A 1 206 ? -5.421 5.865 15.427 1.00 90.12 206 HIS A C 1
ATOM 1626 O O . HIS A 1 206 ? -6.002 6.770 14.817 1.00 90.12 206 HIS A O 1
ATOM 1632 N N . CYS A 1 207 ? -5.620 4.573 15.162 1.00 92.81 207 CYS A N 1
ATOM 1633 C CA . CYS A 1 207 ? -6.639 4.075 14.246 1.00 92.81 207 CYS A CA 1
ATOM 1634 C C . CYS A 1 207 ? -8.048 4.349 14.795 1.00 92.81 207 CYS A C 1
ATOM 1636 O O . CYS A 1 207 ? -8.837 4.996 14.106 1.00 92.81 207 CYS A O 1
ATOM 1638 N N . LEU A 1 208 ? -8.321 3.989 16.058 1.00 91.69 208 LEU A N 1
ATOM 1639 C CA . LEU A 1 208 ? -9.584 4.272 16.756 1.00 91.69 208 LEU A CA 1
ATOM 1640 C C . LEU A 1 208 ? -9.925 5.762 16.743 1.00 91.69 208 LEU A C 1
ATOM 1642 O O . LEU A 1 208 ? -11.039 6.153 16.401 1.00 91.69 208 LEU A O 1
ATOM 1646 N N . TYR A 1 209 ? -8.954 6.611 17.080 1.00 88.19 209 TYR A N 1
ATOM 1647 C CA . TYR A 1 209 ? -9.132 8.059 17.075 1.00 88.19 209 TYR A CA 1
ATOM 1648 C C . TYR A 1 209 ? -9.509 8.581 15.684 1.00 88.19 209 TYR A C 1
ATOM 1650 O O . TYR A 1 209 ? -10.405 9.415 15.546 1.00 88.19 209 TYR A O 1
ATOM 1658 N N . ALA A 1 210 ? -8.822 8.104 14.642 1.00 90.12 210 ALA A N 1
ATOM 1659 C CA . ALA A 1 210 ? -9.124 8.500 13.274 1.00 90.12 210 ALA A CA 1
ATOM 1660 C C . ALA A 1 210 ? -10.516 8.027 12.846 1.00 90.12 210 ALA A C 1
ATOM 1662 O O . ALA A 1 210 ? -11.258 8.825 12.277 1.00 90.12 210 ALA A O 1
ATOM 1663 N N . TRP A 1 211 ? -10.872 6.781 13.160 1.00 91.75 211 TRP A N 1
ATOM 1664 C CA . TRP A 1 211 ? -12.187 6.218 12.884 1.00 91.75 211 TRP A CA 1
ATOM 1665 C C . TRP A 1 211 ? -13.300 7.031 13.554 1.00 91.75 211 TRP A C 1
ATOM 1667 O O . TRP A 1 211 ? -14.143 7.567 12.843 1.00 91.75 211 TRP A O 1
ATOM 1677 N N . MET A 1 212 ? -13.243 7.257 14.874 1.00 87.19 212 MET A N 1
ATOM 1678 C CA . MET A 1 212 ? -14.245 8.063 15.593 1.00 87.19 212 MET A CA 1
ATOM 1679 C C . MET A 1 212 ? -14.355 9.487 15.039 1.00 87.19 212 MET A C 1
ATOM 1681 O O . MET A 1 212 ? -15.447 10.026 14.878 1.00 87.19 212 MET A O 1
ATOM 1685 N N . LYS A 1 213 ? -13.220 10.113 14.706 1.00 87.19 213 LYS A N 1
ATOM 1686 C CA . LYS A 1 213 ? -13.204 11.459 14.122 1.00 87.19 213 LYS A CA 1
ATOM 1687 C C . LYS A 1 213 ? -13.874 11.501 12.749 1.00 87.19 213 LYS A C 1
ATOM 1689 O O . LYS A 1 213 ? -14.519 12.497 12.434 1.00 87.19 213 LYS A O 1
ATOM 1694 N N . ILE A 1 214 ? -13.682 10.477 11.921 1.00 88.75 214 ILE A N 1
ATOM 1695 C CA . ILE A 1 214 ? -14.327 10.370 10.607 1.00 88.75 214 ILE A CA 1
ATOM 1696 C C . ILE A 1 214 ? -15.818 10.095 10.791 1.00 88.75 214 ILE A C 1
ATOM 1698 O O . ILE A 1 214 ? -16.621 10.804 10.184 1.00 88.75 214 ILE A O 1
ATOM 1702 N N . PHE A 1 215 ? -16.158 9.152 11.674 1.00 81.69 215 PHE A N 1
ATOM 1703 C CA . PHE A 1 215 ? -17.524 8.770 12.017 1.00 81.69 215 PHE A CA 1
ATOM 1704 C C . PHE A 1 215 ? -18.361 9.972 12.472 1.00 81.69 215 PHE A C 1
ATOM 1706 O O . PHE A 1 215 ? -19.406 10.248 11.900 1.00 81.69 215 PHE A O 1
ATOM 1713 N N . ASN A 1 216 ? -17.838 10.772 13.405 1.00 78.38 216 ASN A N 1
ATOM 1714 C CA . ASN A 1 216 ? -18.542 11.937 13.952 1.00 78.38 216 ASN A CA 1
ATOM 1715 C C . ASN A 1 216 ? -18.643 13.128 12.983 1.00 78.38 216 ASN A C 1
ATOM 1717 O O . ASN A 1 216 ? -19.463 14.018 13.190 1.00 78.38 216 ASN A O 1
ATOM 1721 N N . ARG A 1 217 ? -17.769 13.211 11.970 1.00 79.88 217 ARG A N 1
ATOM 1722 C CA . ARG A 1 217 ? -17.728 14.347 11.028 1.00 79.88 217 ARG A CA 1
ATOM 1723 C C . ARG A 1 217 ? -18.629 14.170 9.819 1.00 79.88 217 ARG A C 1
ATOM 1725 O O . ARG A 1 217 ? -19.017 15.168 9.223 1.00 79.88 217 ARG A O 1
ATOM 1732 N N . HIS A 1 218 ? -18.887 12.932 9.422 1.00 71.50 218 HIS A N 1
ATOM 1733 C CA . HIS A 1 218 ? -19.640 12.644 8.215 1.00 71.50 218 HIS A CA 1
ATOM 1734 C C . HIS A 1 218 ? -21.023 12.154 8.616 1.00 71.50 218 HIS A C 1
ATOM 1736 O O . HIS A 1 218 ? -21.169 11.161 9.324 1.00 71.50 218 HIS A O 1
ATOM 1742 N N . SER A 1 219 ? -22.051 12.844 8.135 1.00 64.12 219 SER A N 1
ATOM 1743 C CA . SER A 1 219 ? -23.419 12.347 8.161 1.00 64.12 219 SER A CA 1
ATOM 1744 C C . SER A 1 219 ? -23.538 11.217 7.139 1.00 64.12 219 SER A C 1
ATOM 1746 O O . SER A 1 219 ? -23.913 11.424 5.986 1.00 64.12 219 SER A O 1
ATOM 1748 N N . PHE A 1 220 ? -23.184 9.998 7.548 1.00 65.44 220 PHE A N 1
ATOM 1749 C CA . PHE A 1 220 ? -23.463 8.796 6.766 1.00 65.44 220 PHE A CA 1
ATOM 1750 C C . PHE A 1 220 ? -24.982 8.592 6.764 1.00 65.44 220 PHE A C 1
ATOM 1752 O O . PHE A 1 220 ? -25.546 8.022 7.693 1.00 65.44 220 PHE A O 1
ATOM 1759 N N . GLY A 1 221 ? -25.651 9.196 5.776 1.00 48.91 221 GLY A N 1
ATOM 1760 C CA . GLY A 1 221 ? -27.093 9.432 5.752 1.00 48.91 221 GLY A CA 1
ATOM 1761 C C . GLY A 1 221 ? -27.930 8.280 6.310 1.00 48.91 221 GLY A C 1
ATOM 1762 O O . GLY A 1 221 ? -27.985 7.211 5.714 1.00 48.91 221 GLY A O 1
ATOM 1763 N N . GLY A 1 222 ? -28.581 8.530 7.451 1.00 44.50 222 GLY A N 1
ATOM 1764 C CA . GLY A 1 222 ? -29.781 7.859 7.973 1.00 44.50 222 GLY A CA 1
ATOM 1765 C C . GLY A 1 222 ? -29.776 6.340 8.190 1.00 44.50 222 GLY A C 1
ATOM 1766 O O . GLY A 1 222 ? -30.758 5.835 8.723 1.00 44.50 222 GLY A O 1
ATOM 1767 N N . LYS A 1 223 ? -28.739 5.596 7.786 1.00 45.53 223 LYS A N 1
ATOM 1768 C CA . LYS A 1 223 ? -28.736 4.120 7.799 1.00 45.53 223 LYS A CA 1
ATOM 1769 C C . LYS A 1 223 ? -27.767 3.480 8.786 1.00 45.53 223 LYS A C 1
ATOM 1771 O O . LYS A 1 223 ? -27.862 2.275 8.996 1.00 45.53 223 LYS A O 1
ATOM 1776 N N . THR A 1 224 ? -26.884 4.231 9.438 1.00 48.44 224 THR A N 1
ATOM 1777 C CA . THR A 1 224 ? -26.084 3.685 10.544 1.00 48.44 224 THR A CA 1
ATOM 1778 C C . THR A 1 224 ? -26.926 3.639 11.819 1.00 48.44 224 THR A C 1
ATOM 1780 O O . THR A 1 224 ? -26.865 4.527 12.661 1.00 48.44 224 THR A O 1
ATOM 1783 N N . LEU A 1 225 ? -27.717 2.568 11.929 1.00 50.50 225 LEU A N 1
ATOM 1784 C CA . LEU A 1 225 ? -28.404 2.077 13.135 1.00 50.50 225 LEU A CA 1
ATOM 1785 C C . LEU A 1 225 ? -27.433 1.496 14.185 1.00 50.50 225 LEU A C 1
ATOM 1787 O O . LEU A 1 225 ? -27.873 0.971 15.203 1.00 50.50 225 LEU A O 1
ATOM 1791 N N . ILE A 1 226 ? -26.122 1.542 13.933 1.00 57.22 226 ILE A N 1
ATOM 1792 C CA . ILE A 1 226 ? -25.116 0.951 14.814 1.00 57.22 226 ILE A CA 1
ATOM 1793 C C . ILE A 1 226 ? -24.754 1.961 15.896 1.00 57.22 226 ILE A C 1
ATOM 1795 O O . ILE A 1 226 ? -23.994 2.904 15.664 1.00 57.22 226 ILE A O 1
ATOM 1799 N N . GLU A 1 227 ? -25.303 1.742 17.087 1.00 65.69 227 GLU A N 1
ATOM 1800 C CA . GLU A 1 227 ? -24.868 2.418 18.302 1.00 65.69 227 GLU A CA 1
ATOM 1801 C C . GLU A 1 227 ? -23.448 1.938 18.631 1.00 65.69 227 GLU A C 1
ATOM 1803 O O . GLU A 1 227 ? -23.235 0.791 19.019 1.00 65.69 227 GLU A O 1
ATOM 1808 N N . VAL A 1 228 ? -22.460 2.809 18.412 1.00 70.56 228 VAL A N 1
ATOM 1809 C CA . VAL A 1 228 ? -21.065 2.535 18.775 1.00 70.56 228 VAL A CA 1
ATOM 1810 C C . VAL A 1 228 ? -20.997 2.257 20.275 1.00 70.56 228 VAL A C 1
ATOM 1812 O O . VAL A 1 228 ? -21.432 3.086 21.078 1.00 70.56 228 VAL A O 1
ATOM 1815 N N . GLN A 1 229 ? -20.400 1.130 20.666 1.00 80.69 229 GLN A N 1
ATOM 1816 C CA . GLN A 1 229 ? -20.226 0.751 22.069 1.00 80.69 229 GLN A CA 1
ATOM 1817 C C . GLN A 1 229 ? -19.121 1.594 22.720 1.00 80.69 229 GLN A C 1
ATOM 1819 O O . GLN A 1 229 ? -17.996 1.144 22.962 1.00 80.69 229 GLN A O 1
ATOM 1824 N N . THR A 1 230 ? -19.438 2.857 23.015 1.00 77.81 230 THR A N 1
ATOM 1825 C CA . THR A 1 230 ? -18.492 3.840 23.561 1.00 77.81 230 THR A CA 1
ATOM 1826 C C . THR A 1 230 ? -17.811 3.354 24.834 1.00 77.81 230 THR A C 1
ATOM 1828 O O . THR A 1 230 ? -16.631 3.635 25.034 1.00 77.81 230 THR A O 1
ATOM 1831 N N . ASP A 1 231 ? -18.515 2.585 25.664 1.00 81.62 231 ASP A N 1
ATOM 1832 C CA . ASP A 1 231 ? -17.998 2.064 26.932 1.00 81.62 231 ASP A CA 1
ATOM 1833 C C . ASP A 1 231 ? -16.862 1.048 26.713 1.00 81.62 231 ASP A C 1
ATOM 1835 O O . ASP A 1 231 ? -15.847 1.078 27.416 1.00 81.62 231 ASP A O 1
ATOM 1839 N N . VAL A 1 232 ? -16.971 0.208 25.676 1.00 85.31 232 VAL A N 1
ATOM 1840 C CA . VAL A 1 232 ? -15.933 -0.762 25.283 1.00 85.31 232 VAL A CA 1
ATOM 1841 C C . VAL A 1 232 ? -14.672 -0.038 24.814 1.00 85.31 232 VAL A C 1
ATOM 1843 O O . VAL A 1 232 ? -13.559 -0.367 25.234 1.00 85.31 232 VAL A O 1
ATOM 1846 N N . ILE A 1 233 ? -14.839 1.008 24.003 1.00 84.81 233 ILE A N 1
ATOM 1847 C CA . ILE A 1 233 ? -13.725 1.823 23.504 1.00 84.81 233 ILE A CA 1
ATOM 1848 C C . ILE A 1 233 ? -13.051 2.578 24.655 1.00 84.81 233 ILE A C 1
ATOM 1850 O O . ILE A 1 233 ? -11.824 2.568 24.763 1.00 84.81 233 ILE A O 1
ATOM 1854 N N . GLN A 1 234 ? -13.827 3.204 25.546 1.00 83.69 234 GLN A N 1
ATOM 1855 C CA . GLN A 1 234 ? -13.287 3.898 26.720 1.00 83.69 234 GLN A CA 1
ATOM 1856 C C . GLN A 1 234 ? -12.504 2.945 27.626 1.00 83.69 234 GLN A C 1
ATOM 1858 O O . GLN A 1 234 ? -11.411 3.292 28.080 1.00 83.69 234 GLN A O 1
ATOM 1863 N N . SER A 1 235 ? -13.037 1.744 27.865 1.00 86.12 235 SER A N 1
ATOM 1864 C CA . SER A 1 235 ? -12.361 0.700 28.636 1.00 86.12 235 SER A CA 1
ATOM 1865 C C . SER A 1 235 ? -11.024 0.309 28.003 1.00 86.12 235 SER A C 1
ATOM 1867 O O . SER A 1 235 ? -10.000 0.288 28.691 1.00 86.12 235 SER A O 1
ATOM 1869 N N . TYR A 1 236 ? -10.991 0.068 26.687 1.00 88.62 236 TYR A N 1
ATOM 1870 C CA . TYR A 1 236 ? -9.744 -0.215 25.975 1.00 88.62 236 TYR A CA 1
ATOM 1871 C C . TYR A 1 236 ? -8.735 0.927 26.108 1.00 88.62 236 TYR A C 1
ATOM 1873 O O . TYR A 1 236 ? -7.594 0.683 26.490 1.00 88.62 236 TYR A O 1
ATOM 1881 N N . VAL A 1 237 ? -9.148 2.173 25.842 1.00 84.75 237 VAL A N 1
ATOM 1882 C CA . VAL A 1 237 ? -8.253 3.339 25.909 1.00 84.75 237 VAL A CA 1
ATOM 1883 C C . VAL A 1 237 ? -7.647 3.474 27.303 1.00 84.75 237 VAL A C 1
ATOM 1885 O O . VAL A 1 237 ? -6.441 3.660 27.405 1.00 84.75 237 VAL A O 1
ATOM 1888 N N . ARG A 1 238 ? -8.430 3.304 28.377 1.00 83.88 238 ARG A N 1
ATOM 1889 C CA . ARG A 1 238 ? -7.899 3.326 29.753 1.00 83.88 238 ARG A CA 1
ATOM 1890 C C . ARG A 1 238 ? -6.851 2.235 29.980 1.00 83.88 238 ARG A C 1
ATOM 1892 O O . ARG A 1 238 ? -5.771 2.533 30.478 1.00 83.88 238 ARG A O 1
ATOM 1899 N N . ARG A 1 239 ? -7.140 0.991 29.578 1.00 85.94 239 ARG A N 1
ATOM 1900 C CA . ARG A 1 239 ? -6.194 -0.133 29.713 1.00 85.94 239 ARG A CA 1
ATOM 1901 C C . ARG A 1 239 ? -4.917 0.096 28.907 1.00 85.94 239 ARG A C 1
ATOM 1903 O O . ARG A 1 239 ? -3.829 -0.201 29.388 1.00 85.94 239 ARG A O 1
ATOM 1910 N N . ALA A 1 240 ? -5.046 0.629 27.698 1.00 84.44 240 ALA A N 1
ATOM 1911 C CA . ALA A 1 240 ? -3.915 0.879 26.825 1.00 84.44 240 ALA A CA 1
ATOM 1912 C C . ALA A 1 240 ? -3.070 2.070 27.295 1.00 84.44 240 ALA A C 1
ATOM 1914 O O . ALA A 1 240 ? -1.853 2.012 27.180 1.00 84.44 240 ALA A O 1
ATOM 1915 N N . VAL A 1 241 ? -3.680 3.102 27.890 1.00 78.75 241 VAL A N 1
ATOM 1916 C CA . VAL A 1 241 ? -2.952 4.196 28.555 1.00 78.75 241 VAL A CA 1
ATOM 1917 C C . VAL A 1 241 ? -2.109 3.656 29.706 1.00 78.75 241 VAL A C 1
ATOM 1919 O O . VAL A 1 241 ? -0.917 3.923 29.719 1.00 78.75 241 VAL A O 1
ATOM 1922 N N . ILE A 1 242 ? -2.670 2.823 30.590 1.00 80.12 242 ILE A N 1
ATOM 1923 C CA . ILE A 1 242 ? -1.911 2.202 31.694 1.00 80.12 242 ILE A CA 1
ATOM 1924 C C . ILE A 1 242 ? -0.722 1.385 31.157 1.00 80.12 242 ILE A C 1
ATOM 1926 O O . ILE A 1 242 ? 0.386 1.479 31.674 1.00 80.12 242 ILE A O 1
ATOM 1930 N N . ALA A 1 243 ? -0.924 0.613 30.083 1.00 75.19 243 ALA A N 1
ATOM 1931 C CA . ALA A 1 243 ? 0.156 -0.147 29.447 1.00 75.19 243 ALA A CA 1
ATOM 1932 C C . ALA A 1 243 ? 1.230 0.755 28.796 1.00 75.19 243 ALA A C 1
ATOM 1934 O O . ALA A 1 243 ? 2.405 0.392 28.737 1.00 75.19 243 ALA A O 1
ATOM 1935 N N . LEU A 1 244 ? 0.837 1.940 28.316 1.00 72.81 244 LEU A N 1
ATOM 1936 C CA . LEU A 1 244 ? 1.691 2.898 27.607 1.00 72.81 244 LEU A CA 1
ATOM 1937 C C . LEU A 1 244 ? 2.286 4.001 28.492 1.00 72.81 244 LEU A C 1
ATOM 1939 O O . LEU A 1 244 ? 3.153 4.733 28.014 1.00 72.81 244 LEU A O 1
ATOM 1943 N N . GLU A 1 245 ? 1.872 4.128 29.754 1.00 61.09 245 GLU A N 1
ATOM 1944 C CA . GLU A 1 245 ? 2.362 5.125 30.724 1.00 61.09 245 GLU A CA 1
ATOM 1945 C C . GLU A 1 245 ? 3.867 4.992 31.023 1.00 61.09 245 GLU A C 1
ATOM 1947 O O . GLU A 1 245 ? 4.483 5.932 31.515 1.00 61.09 245 GLU A O 1
ATOM 1952 N N . ASN A 1 246 ? 4.509 3.905 30.583 1.00 54.03 246 ASN A N 1
ATOM 1953 C CA . ASN A 1 246 ? 5.968 3.801 30.528 1.00 54.03 246 ASN A CA 1
ATOM 1954 C C . ASN A 1 246 ? 6.616 4.514 29.316 1.00 54.03 246 ASN A C 1
ATOM 1956 O O . ASN A 1 246 ? 7.844 4.491 29.214 1.00 54.03 246 ASN A O 1
ATOM 1960 N N . LYS A 1 247 ? 5.855 5.108 28.370 1.00 51.66 247 LYS A N 1
ATOM 1961 C CA . LYS A 1 247 ? 6.412 5.653 27.110 1.00 51.66 247 LYS A CA 1
ATOM 1962 C C . LYS A 1 247 ? 5.871 6.992 26.549 1.00 51.66 247 LYS A C 1
ATOM 1964 O O . LYS A 1 247 ? 6.718 7.683 25.997 1.00 51.66 247 LYS A O 1
ATOM 1969 N N . VAL A 1 248 ? 4.596 7.438 26.616 1.00 49.09 248 VAL A N 1
ATOM 1970 C CA . VAL A 1 248 ? 4.177 8.756 26.005 1.00 49.09 248 VAL A CA 1
ATOM 1971 C C . VAL A 1 248 ? 2.869 9.379 26.579 1.00 49.09 248 VAL A C 1
ATOM 1973 O O . VAL A 1 248 ? 1.938 8.666 26.926 1.00 49.09 248 VAL A O 1
ATOM 1976 N N . ASN A 1 249 ? 2.763 10.727 26.585 1.00 50.69 249 ASN A N 1
ATOM 1977 C CA . ASN A 1 249 ? 1.605 11.585 26.952 1.00 50.69 249 ASN A CA 1
ATOM 1978 C C . ASN A 1 249 ? 0.317 11.396 26.094 1.00 50.69 249 ASN A C 1
ATOM 1980 O O . ASN A 1 249 ? 0.262 11.828 24.940 1.00 50.69 249 ASN A O 1
ATOM 1984 N N . PHE A 1 250 ? -0.770 10.876 26.689 1.00 52.34 250 PHE A N 1
ATOM 1985 C CA . PHE A 1 250 ? -2.039 10.501 26.016 1.00 52.34 250 PHE A CA 1
ATOM 1986 C C . PHE A 1 250 ? -3.207 11.512 26.075 1.00 52.34 250 PHE A C 1
ATOM 1988 O O . PHE A 1 250 ? -4.305 11.235 25.580 1.00 52.34 250 PHE A O 1
ATOM 1995 N N . CYS A 1 251 ? -3.008 12.708 26.633 1.00 49.47 251 CYS A N 1
ATOM 1996 C CA . CYS A 1 251 ? -4.098 13.593 27.075 1.00 49.47 251 CYS A CA 1
ATOM 1997 C C . CYS A 1 251 ? -5.096 14.096 26.004 1.00 49.47 251 CYS A C 1
ATOM 1999 O O . CYS A 1 251 ? -6.092 14.711 26.373 1.00 49.47 251 CYS A O 1
ATOM 2001 N N . LYS A 1 252 ? -4.901 13.855 24.698 1.00 52.25 252 LYS A N 1
ATOM 2002 C CA . LYS A 1 252 ? -5.794 14.373 23.634 1.00 52.25 252 LYS A CA 1
ATOM 2003 C C . LYS A 1 252 ? -6.905 13.415 23.180 1.00 52.25 252 LYS A C 1
ATOM 2005 O O . LYS A 1 252 ? -7.828 13.860 22.502 1.00 52.25 252 LYS A O 1
ATOM 2010 N N . ILE A 1 253 ? -6.854 12.129 23.536 1.00 52.78 253 ILE A N 1
ATOM 2011 C CA . ILE A 1 253 ? -7.768 11.111 22.970 1.00 52.78 253 ILE A CA 1
ATOM 2012 C C . ILE A 1 253 ? -9.058 10.964 23.785 1.00 52.78 253 ILE A C 1
ATOM 2014 O O . ILE A 1 253 ? -10.122 10.744 23.212 1.00 52.78 253 ILE A O 1
ATOM 2018 N N . MET A 1 254 ? -8.999 11.195 25.100 1.00 49.19 254 MET A N 1
ATOM 2019 C CA . MET A 1 254 ? -10.165 11.069 25.985 1.00 49.19 254 MET A CA 1
ATOM 2020 C C . MET A 1 254 ? -11.263 12.120 25.746 1.00 49.19 254 MET A C 1
ATOM 2022 O O . MET A 1 254 ? -12.391 11.918 26.177 1.00 49.19 254 MET A O 1
ATOM 2026 N N . TRP A 1 255 ? -10.966 13.220 25.050 1.00 48.38 255 TRP A N 1
ATOM 2027 C CA . TRP A 1 255 ? -11.899 14.341 24.866 1.00 48.38 255 TRP A CA 1
ATOM 2028 C C . TRP A 1 255 ? -12.852 14.195 23.672 1.00 48.38 255 TRP A C 1
ATOM 2030 O O . TRP A 1 255 ? -13.733 15.032 23.510 1.00 48.38 255 TRP A O 1
ATOM 2040 N N . ILE A 1 256 ? -12.674 13.178 22.819 1.00 51.97 256 ILE A N 1
ATOM 2041 C CA . ILE A 1 256 ? -13.491 13.005 21.598 1.00 51.97 256 ILE A CA 1
ATOM 2042 C C . ILE A 1 256 ? -14.573 11.937 21.760 1.00 51.97 256 ILE A C 1
ATOM 2044 O O . ILE A 1 256 ? -15.539 11.939 21.000 1.00 51.97 256 ILE A O 1
ATOM 2048 N N . ILE A 1 257 ? -14.456 11.049 22.749 1.00 52.62 257 ILE A N 1
ATOM 2049 C CA . ILE A 1 257 ? -15.521 10.084 23.021 1.00 52.62 257 ILE A CA 1
ATOM 2050 C C . ILE A 1 257 ? -16.652 10.851 23.716 1.00 52.62 257 ILE A C 1
ATOM 2052 O O . ILE A 1 257 ? -16.404 11.400 24.794 1.00 52.62 257 ILE A O 1
ATOM 2056 N N . PRO A 1 258 ? -17.864 10.924 23.133 1.00 47.78 258 PRO A N 1
ATOM 2057 C CA . PRO A 1 258 ? -18.986 11.574 23.789 1.00 47.78 258 PRO A CA 1
ATOM 2058 C C . PRO A 1 258 ? -19.177 10.944 25.168 1.00 47.78 258 PRO A C 1
ATOM 2060 O O . PRO A 1 258 ? -19.299 9.723 25.292 1.00 47.78 258 PRO A O 1
ATOM 2063 N N . LYS A 1 259 ? -19.168 11.762 26.223 1.00 44.53 259 LYS A N 1
ATOM 2064 C CA . LYS A 1 259 ? -19.689 11.312 27.513 1.00 44.53 259 LYS A CA 1
ATOM 2065 C C . LYS A 1 259 ? -21.178 11.079 27.292 1.00 44.53 259 LYS A C 1
ATOM 2067 O O . LYS A 1 259 ? -21.847 11.995 26.816 1.00 44.53 259 LYS A O 1
ATOM 2072 N N . ARG A 1 260 ? -21.681 9.880 27.604 1.00 43.44 260 ARG A N 1
ATOM 2073 C CA . ARG A 1 260 ? -23.128 9.664 27.695 1.00 43.44 260 ARG A CA 1
ATOM 2074 C C . ARG A 1 260 ? -23.689 10.769 28.590 1.00 43.44 260 ARG A C 1
ATOM 2076 O O . ARG A 1 260 ? -23.233 10.940 29.720 1.00 43.44 260 ARG A O 1
ATOM 2083 N N . SER A 1 261 ? -24.597 11.567 28.042 1.00 36.88 261 SER A N 1
ATOM 2084 C CA . SER A 1 261 ? -25.479 12.399 28.844 1.00 36.88 261 SER A CA 1
ATOM 2085 C C . SER A 1 261 ? -26.374 11.419 29.595 1.00 36.88 261 SER A C 1
ATOM 2087 O O . SER A 1 261 ? -27.187 10.750 28.961 1.00 36.88 261 SER A O 1
ATOM 2089 N N . CYS A 1 262 ? -26.112 11.232 30.889 1.00 35.12 262 CYS A N 1
ATOM 2090 C CA . CYS A 1 262 ? -27.061 10.578 31.785 1.00 35.12 262 CYS A CA 1
ATOM 2091 C C . CYS A 1 262 ? -28.344 11.405 31.874 1.00 35.12 262 CYS A C 1
ATOM 2093 O O . CYS A 1 262 ? -28.225 12.654 31.833 1.00 35.12 262 CYS A O 1
#

Sequence (262 aa):
MVAGPGVPEDRDSALKLVEFMSIMLFFAVDQQLFGMVCDYSKKLVVSAKADPAVVSLFCCENKNILWAMKRLKTFSDEVAISLMDFVRTLLLVQVRNKCFVEDCMMIDFSCGLTGSTAKMMLCLDLLLVFTLPDLFIQISPNAVKTIFFQLFSLYRDKNLSVMSLVCMRRLMKRDPWLAALDTTHIFLETQCSLKVDENSCLEFIHCLYAWMKIFNRHSFGGKTLIEVQTDVIQSYVRRAVIALENKVNFCKIMWIIPKRSC

Secondary structure (DSSP, 8-state):
-PPPPPPPSSHHHHHHHHHHHHHHHHH--SHHHHHHHHHHHHHHHHHTTT-HHHHHHHHH-HHHHHHHHHTGGGS-HHHHHHHHHHHHHHHHHHHHHT---S--EEE--GGGGSS-HHHHHHHHHHHHHTTSSS-SEEE-HHHHHHHHHHHHHHTTSTTTHHHHHHHHHHHHHH-GGGGG-HHHHHHHHHHHHSPP-TTTHHHHHHHHHHHHHHHHHS--TTT------HHHHHHHHHHHHHHHTTT---TTSTTSSPPP--

Radius of gyration: 21.65 Å; chains: 1; bounding box: 61×33×57 Å

Organism: Phyllotreta striolata (NCBI:txid444603)

Foldseek 3Di:
DPPDDDQDPDPVVLQVVLVVLLVCLQVCPDLVSNLSSLQVLLVSCVVCLPPLVSLLSNLQSVVSLQVNQVCLLVHDLSSNLSSLVSVLSSLVSCVVVVRADPAADEDQLQSQCDDDPSSNVSSLVSLLSLLDPRTSYHHHPVNLLVNLVSLLVQCPPLSCVQSSLVSNLSSCVSPVVSLLDPVNLCSLLVVLQDAQDLSRLVSSLVSVQSSLVSVVPDCPDDPSPDDRPLVSNVSSVVNSCVSCVVPDDDPPSVPSRDDPPD

pLDDT: mean 83.31, std 14.36, range [35.12, 97.69]